Protein AF-A0A484ML08-F1 (afdb_monomer_lite)

Radius of gyration: 20.91 Å; chains: 1; bounding box: 51×45×63 Å

Structure (mmCIF, N/CA/C/O backbone):
data_AF-A0A484ML08-F1
#
_entry.id   AF-A0A484ML08-F1
#
loop_
_atom_site.group_PDB
_atom_site.id
_atom_site.type_symbol
_atom_site.label_atom_id
_atom_site.label_alt_id
_atom_site.label_comp_id
_atom_site.label_asym_id
_atom_site.label_entity_id
_atom_site.label_seq_id
_atom_site.pdbx_PDB_ins_code
_atom_site.Cartn_x
_atom_site.Cartn_y
_atom_site.Cartn_z
_atom_site.occupancy
_atom_site.B_iso_or_equiv
_atom_site.auth_seq_id
_atom_site.auth_comp_id
_atom_site.auth_asym_id
_atom_site.auth_atom_id
_atom_site.pdbx_PDB_model_num
ATOM 1 N N . MET A 1 1 ? 6.551 0.270 -32.345 1.00 70.62 1 MET A N 1
ATOM 2 C CA . MET A 1 1 ? 7.371 0.098 -33.564 1.00 70.62 1 MET A CA 1
ATOM 3 C C . MET A 1 1 ? 8.754 0.678 -33.298 1.00 70.62 1 MET A C 1
ATOM 5 O O . MET A 1 1 ? 8.836 1.868 -33.025 1.00 70.62 1 MET A O 1
ATOM 9 N N . VAL A 1 2 ? 9.807 -0.147 -33.320 1.00 87.38 2 VAL A N 1
ATOM 10 C CA . VAL A 1 2 ? 11.210 0.308 -33.236 1.00 87.38 2 VAL A CA 1
ATOM 11 C C . VAL A 1 2 ? 11.838 0.333 -34.632 1.00 87.38 2 VAL A C 1
ATOM 13 O O . VAL A 1 2 ? 11.503 -0.507 -35.477 1.00 87.38 2 VAL A O 1
ATOM 16 N N . LEU A 1 3 ? 12.696 1.321 -34.884 1.00 91.00 3 LEU A N 1
ATOM 17 C CA . LEU A 1 3 ? 13.412 1.518 -36.146 1.00 91.00 3 LEU A CA 1
ATOM 18 C C . LEU A 1 3 ? 14.800 0.860 -36.079 1.00 91.00 3 LEU A C 1
ATOM 20 O O . LEU A 1 3 ? 15.419 0.921 -35.016 1.00 91.00 3 LEU A O 1
ATOM 24 N N . PRO A 1 4 ? 15.291 0.263 -37.180 1.00 93.75 4 PRO A N 1
ATOM 25 C CA . PRO A 1 4 ? 16.593 -0.399 -37.208 1.00 93.75 4 PRO A CA 1
ATOM 26 C C . PRO A 1 4 ? 17.757 0.565 -36.988 1.00 93.75 4 PRO A C 1
ATOM 28 O O . PRO A 1 4 ? 17.658 1.748 -37.316 1.00 93.75 4 PRO A O 1
ATOM 31 N N . ASP A 1 5 ? 18.841 0.036 -36.413 1.00 90.38 5 ASP A N 1
ATOM 32 C CA . ASP A 1 5 ? 20.113 0.739 -36.183 1.00 90.38 5 ASP A CA 1
ATOM 33 C C . ASP A 1 5 ? 19.968 2.057 -35.388 1.00 90.38 5 ASP A C 1
ATOM 35 O O . ASP A 1 5 ? 20.681 3.042 -35.599 1.00 90.38 5 ASP A O 1
ATOM 39 N N . ARG A 1 6 ? 19.007 2.097 -34.454 1.00 94.38 6 ARG A N 1
ATOM 40 C CA . ARG A 1 6 ? 18.766 3.226 -33.540 1.00 94.38 6 ARG A CA 1
ATOM 41 C C . ARG A 1 6 ? 19.050 2.858 -32.087 1.00 94.38 6 ARG A C 1
ATOM 43 O O . ARG A 1 6 ? 19.045 1.690 -31.702 1.00 94.38 6 ARG A O 1
ATOM 50 N N . ALA A 1 7 ? 19.245 3.892 -31.273 1.00 94.69 7 ALA A N 1
ATOM 51 C CA . ALA A 1 7 ? 19.298 3.800 -29.821 1.00 94.69 7 ALA A CA 1
ATOM 52 C C . ALA A 1 7 ? 17.981 4.293 -29.208 1.00 94.69 7 ALA A C 1
ATOM 54 O O . ALA A 1 7 ? 17.497 5.367 -29.568 1.00 94.69 7 ALA A O 1
ATOM 55 N N . TYR A 1 8 ? 17.427 3.532 -28.264 1.00 94.56 8 TYR A N 1
ATOM 56 C CA . TYR A 1 8 ? 16.248 3.916 -27.488 1.00 94.56 8 TYR A CA 1
ATOM 57 C C . TYR A 1 8 ? 16.527 3.808 -25.989 1.00 94.56 8 TYR A C 1
ATOM 59 O O . TYR A 1 8 ? 17.235 2.903 -25.554 1.00 94.56 8 TYR A O 1
ATOM 67 N N . ALA A 1 9 ? 15.926 4.698 -25.198 1.00 92.38 9 ALA A N 1
ATOM 68 C CA . ALA A 1 9 ? 15.998 4.669 -23.741 1.00 92.38 9 ALA A CA 1
ATOM 69 C C . ALA A 1 9 ? 14.590 4.791 -23.144 1.00 92.38 9 ALA A C 1
ATOM 71 O O . ALA A 1 9 ? 13.922 5.801 -23.357 1.00 92.38 9 ALA A O 1
ATOM 72 N N . PHE A 1 10 ? 14.115 3.743 -22.469 1.00 91.25 10 PHE A N 1
ATOM 73 C CA . PHE A 1 10 ? 12.794 3.680 -21.828 1.00 91.25 10 PHE A CA 1
ATOM 74 C C . PHE A 1 10 ? 12.697 2.464 -20.890 1.00 91.25 10 PHE A C 1
ATOM 76 O O . PHE A 1 10 ? 13.597 1.625 -20.857 1.00 91.25 10 PHE A O 1
ATOM 83 N N . PHE A 1 11 ? 11.606 2.357 -20.122 1.00 89.38 11 PHE A N 1
ATOM 84 C CA . PHE A 1 11 ? 11.282 1.149 -19.354 1.00 89.38 11 PHE A CA 1
ATOM 85 C C . PHE A 1 11 ? 10.767 0.066 -20.293 1.00 89.38 11 PHE A C 1
ATOM 87 O O . PHE A 1 11 ? 9.610 0.097 -20.704 1.00 89.38 11 PHE A O 1
ATOM 94 N N . SER A 1 12 ? 11.633 -0.875 -20.662 1.00 90.75 12 SER A N 1
ATOM 95 C CA . SER A 1 12 ? 11.257 -1.905 -21.635 1.00 90.75 12 SER A CA 1
ATOM 96 C C . SER A 1 12 ? 10.406 -3.013 -21.026 1.00 90.75 12 SER A C 1
ATOM 98 O O . SER A 1 12 ? 9.669 -3.682 -21.742 1.00 90.75 12 SER A O 1
ATOM 100 N N . HIS A 1 13 ? 10.534 -3.220 -19.709 1.00 87.94 13 HIS A N 1
ATOM 101 C CA . HIS A 1 13 ? 9.908 -4.329 -18.994 1.00 87.94 13 HIS A CA 1
ATOM 102 C C . HIS A 1 13 ? 10.215 -5.696 -19.640 1.00 87.94 13 HIS A C 1
ATOM 104 O O . HIS A 1 13 ? 9.345 -6.558 -19.710 1.00 87.94 13 HIS A O 1
ATOM 110 N N . THR A 1 14 ? 11.451 -5.891 -20.122 1.00 89.94 14 THR A N 1
ATOM 111 C CA . THR A 1 14 ? 11.900 -7.151 -20.751 1.00 89.94 14 THR A CA 1
ATOM 112 C C . THR A 1 14 ? 12.859 -7.961 -19.874 1.00 89.94 14 THR A C 1
ATOM 114 O O . THR A 1 14 ? 12.860 -9.187 -19.931 1.00 89.94 14 THR A O 1
ATOM 117 N N . HIS A 1 15 ? 13.648 -7.316 -19.006 1.00 86.06 15 HIS A N 1
ATOM 118 C CA . HIS A 1 15 ? 14.704 -7.992 -18.234 1.00 86.06 15 HIS A CA 1
ATOM 119 C C . HIS A 1 15 ? 14.203 -9.001 -17.175 1.00 86.06 15 HIS A C 1
ATOM 121 O O . HIS A 1 15 ? 14.992 -9.828 -16.723 1.00 86.06 15 HIS A O 1
ATOM 127 N N . LYS A 1 16 ? 12.919 -8.952 -16.778 1.00 84.88 16 LYS A N 1
ATOM 128 C CA . LYS A 1 16 ? 12.263 -9.968 -15.920 1.00 84.88 16 LYS A CA 1
ATOM 129 C C . LYS A 1 16 ? 11.395 -10.935 -16.735 1.00 84.88 16 LYS A C 1
ATOM 131 O O . LYS A 1 16 ? 10.557 -11.631 -16.170 1.00 84.88 16 LYS A O 1
ATOM 136 N N . ALA A 1 17 ? 11.575 -10.966 -18.055 1.00 85.69 17 ALA A N 1
ATOM 137 C CA . ALA A 1 17 ? 10.838 -11.814 -18.983 1.00 85.69 17 ALA A CA 1
ATOM 138 C C . ALA A 1 17 ? 9.305 -11.656 -18.903 1.00 85.69 17 ALA A C 1
ATOM 140 O O . ALA A 1 17 ? 8.561 -12.636 -18.997 1.00 85.69 17 ALA A O 1
ATOM 141 N N . GLN A 1 18 ? 8.805 -10.425 -18.730 1.00 81.81 18 GLN A N 1
ATOM 142 C CA . GLN A 1 18 ? 7.364 -10.178 -18.770 1.00 81.81 18 GLN A CA 1
ATOM 143 C C . GLN A 1 18 ? 6.810 -10.518 -20.160 1.00 81.81 18 GLN A C 1
ATOM 145 O O . GLN A 1 18 ? 7.146 -9.872 -21.152 1.00 81.81 18 GLN A O 1
ATOM 150 N N . LYS A 1 19 ? 5.940 -11.535 -20.216 1.00 86.81 19 LYS A N 1
ATOM 151 C CA . LYS A 1 19 ? 5.443 -12.162 -21.453 1.00 86.81 19 LYS A CA 1
ATOM 152 C C . LYS A 1 19 ? 4.929 -11.162 -22.493 1.00 86.81 19 LYS A C 1
ATOM 154 O O . LYS A 1 19 ? 5.184 -11.335 -23.678 1.00 86.81 19 LYS A O 1
ATOM 159 N N . GLU A 1 20 ? 4.230 -10.126 -22.045 1.00 85.88 20 GLU A N 1
ATOM 160 C CA . GLU A 1 20 ? 3.627 -9.093 -22.897 1.00 85.88 20 GLU A CA 1
ATOM 161 C C . GLU A 1 20 ? 4.667 -8.253 -23.655 1.00 85.88 20 GLU A C 1
ATOM 163 O O . GLU A 1 20 ? 4.397 -7.804 -24.766 1.00 85.88 20 GLU A O 1
ATOM 168 N N . ASN A 1 21 ? 5.872 -8.092 -23.097 1.00 90.88 21 ASN A N 1
ATOM 169 C CA . ASN A 1 21 ? 6.934 -7.261 -23.667 1.00 90.88 21 ASN A CA 1
ATOM 170 C C . ASN A 1 21 ? 8.017 -8.074 -24.388 1.00 90.88 21 ASN A C 1
ATOM 172 O O . ASN A 1 21 ? 8.896 -7.495 -25.019 1.00 90.88 21 ASN A O 1
ATOM 176 N N . MET A 1 22 ? 7.967 -9.408 -24.351 1.00 94.00 22 MET A N 1
ATOM 177 C CA . MET A 1 22 ? 8.945 -10.241 -25.063 1.00 94.00 22 MET A CA 1
ATOM 178 C C . MET A 1 22 ? 8.961 -10.019 -26.586 1.00 94.00 22 MET A C 1
ATOM 180 O O . MET A 1 22 ? 10.061 -9.919 -27.128 1.00 94.00 22 MET A O 1
ATOM 184 N N . PRO A 1 23 ? 7.819 -9.802 -27.276 1.00 95.00 23 PRO A N 1
ATOM 185 C CA . PRO A 1 23 ? 7.841 -9.453 -28.699 1.00 95.00 23 PRO A CA 1
ATOM 186 C C . PRO A 1 23 ? 8.621 -8.164 -29.012 1.00 95.00 23 PRO A C 1
ATOM 188 O O . PRO A 1 23 ? 9.192 -8.024 -30.090 1.00 95.00 23 PRO A O 1
ATOM 191 N N . LEU A 1 24 ? 8.681 -7.211 -28.073 1.00 93.44 24 LEU A N 1
ATOM 192 C CA . LEU A 1 24 ? 9.508 -6.013 -28.226 1.00 93.44 24 LEU A CA 1
ATOM 193 C C . LEU A 1 24 ? 11.003 -6.354 -28.166 1.00 93.44 24 LEU A C 1
ATOM 195 O O . LEU A 1 24 ? 11.783 -5.765 -28.913 1.00 93.44 24 LEU A O 1
ATOM 199 N N . LEU A 1 25 ? 11.407 -7.285 -27.296 1.00 94.12 25 LEU A N 1
ATOM 200 C CA . LEU A 1 25 ? 12.798 -7.730 -27.219 1.00 94.12 25 LEU A CA 1
ATOM 201 C C . LEU A 1 25 ? 13.225 -8.427 -28.516 1.00 94.12 25 LEU A C 1
ATOM 203 O O . LEU A 1 25 ? 14.304 -8.131 -29.029 1.00 94.12 25 LEU A O 1
ATOM 207 N N . ASP A 1 26 ? 12.362 -9.278 -29.076 1.00 95.00 26 ASP A N 1
ATOM 208 C CA . ASP A 1 26 ? 12.609 -9.946 -30.359 1.00 95.00 26 ASP A CA 1
ATOM 209 C C . ASP A 1 26 ? 12.844 -8.924 -31.482 1.00 95.00 26 ASP A C 1
ATOM 211 O O . ASP A 1 26 ? 13.817 -9.020 -32.231 1.00 95.00 26 ASP A O 1
ATOM 215 N N . GLU A 1 27 ? 12.010 -7.882 -31.549 1.00 95.06 27 GLU A N 1
ATOM 216 C CA . GLU A 1 27 ? 12.160 -6.784 -32.510 1.00 95.06 27 GLU A CA 1
ATOM 217 C C . GLU A 1 27 ? 13.459 -5.991 -32.313 1.00 95.06 27 GLU A C 1
ATOM 219 O O . GLU A 1 27 ? 14.114 -5.624 -33.292 1.00 95.06 27 GLU A O 1
ATOM 224 N N . ILE A 1 28 ? 13.851 -5.728 -31.061 1.00 94.38 28 ILE A N 1
ATOM 225 C CA . ILE A 1 28 ? 15.099 -5.025 -30.732 1.00 94.38 28 ILE A CA 1
ATOM 226 C C . ILE A 1 28 ? 16.309 -5.820 -31.235 1.00 94.38 28 ILE A C 1
ATOM 228 O O . ILE A 1 28 ? 17.202 -5.246 -31.863 1.00 94.38 28 ILE A O 1
ATOM 232 N N . LEU A 1 29 ? 16.314 -7.137 -31.016 1.00 93.62 29 LEU A N 1
ATOM 233 C CA . LEU A 1 29 ? 17.379 -8.030 -31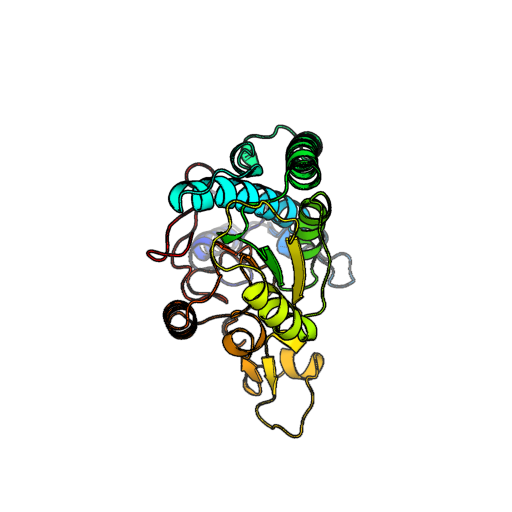.470 1.00 93.62 29 LEU A CA 1
ATOM 234 C C . LEU A 1 29 ? 17.412 -8.139 -33.000 1.00 93.62 29 LEU A C 1
ATOM 236 O O . LEU A 1 29 ? 18.467 -7.949 -33.607 1.00 93.62 29 LEU A O 1
ATOM 240 N N . ALA A 1 30 ? 16.260 -8.387 -33.631 1.00 95.56 30 ALA A N 1
ATOM 241 C CA . ALA A 1 30 ? 16.149 -8.557 -35.080 1.00 95.56 30 ALA A CA 1
ATOM 242 C C . ALA A 1 30 ? 16.615 -7.315 -35.855 1.00 95.56 30 ALA A C 1
ATOM 244 O O . ALA A 1 30 ? 17.261 -7.428 -36.897 1.00 95.56 30 ALA A O 1
ATOM 245 N N . LYS A 1 31 ? 16.322 -6.122 -35.328 1.00 95.62 31 LYS A N 1
ATOM 246 C CA . LYS A 1 31 ? 16.644 -4.832 -35.955 1.00 95.62 31 LYS A CA 1
ATOM 247 C C . LYS A 1 31 ? 17.956 -4.211 -35.474 1.00 95.62 31 LYS A C 1
ATOM 249 O O . LYS A 1 31 ? 18.225 -3.057 -35.812 1.00 95.62 31 LYS A O 1
ATOM 254 N N . ARG A 1 32 ? 18.756 -4.948 -34.689 1.00 93.44 32 ARG A N 1
ATOM 255 C CA . ARG A 1 32 ? 20.047 -4.492 -34.132 1.00 93.44 32 ARG A CA 1
ATOM 256 C C . ARG A 1 32 ? 19.935 -3.153 -33.390 1.00 93.44 32 ARG A C 1
ATOM 258 O O . ARG A 1 32 ? 20.808 -2.292 -33.468 1.00 93.44 32 ARG A O 1
ATOM 265 N N . VAL A 1 33 ? 18.832 -2.974 -32.671 1.00 96.12 33 VAL A N 1
ATOM 266 C CA . VAL A 1 33 ? 18.562 -1.778 -31.873 1.00 96.12 33 VAL A CA 1
ATOM 267 C C . VAL A 1 33 ? 19.373 -1.824 -30.580 1.00 96.12 33 VAL A C 1
ATOM 269 O O . VAL A 1 33 ? 19.458 -2.857 -29.922 1.00 96.12 33 VAL A O 1
ATOM 272 N N . SER A 1 34 ? 19.927 -0.681 -30.176 1.00 94.94 34 SER A N 1
ATOM 273 C CA . SER A 1 34 ? 20.518 -0.518 -28.844 1.00 94.94 34 SER A CA 1
ATOM 274 C C . SER A 1 34 ? 19.446 -0.062 -27.852 1.00 94.94 34 SER A C 1
ATOM 276 O O . SER A 1 34 ? 18.863 1.011 -28.021 1.00 94.94 34 SER A O 1
ATOM 278 N N . LEU A 1 35 ? 19.183 -0.858 -26.813 1.00 93.94 35 LEU A N 1
ATOM 279 C CA . LEU A 1 35 ? 18.227 -0.529 -25.751 1.00 93.94 35 LEU A CA 1
ATOM 280 C C . LEU A 1 35 ? 18.954 -0.153 -24.454 1.00 93.94 35 LEU A C 1
ATOM 282 O O . LEU A 1 35 ? 19.663 -0.968 -23.868 1.00 93.94 35 LEU A O 1
ATOM 286 N N . PHE A 1 36 ? 18.696 1.057 -23.965 1.00 92.44 36 PHE A N 1
ATOM 287 C CA . PHE A 1 36 ? 19.118 1.540 -22.654 1.00 92.44 36 PHE A CA 1
ATOM 288 C C . PHE A 1 36 ? 17.928 1.475 -21.692 1.00 92.44 36 PHE A C 1
ATOM 290 O O . PHE A 1 36 ? 17.124 2.405 -21.613 1.00 92.44 36 PHE A O 1
ATOM 297 N N . ASP A 1 37 ? 17.781 0.358 -20.980 1.00 90.06 37 ASP A N 1
ATOM 298 C CA . ASP A 1 37 ? 16.643 0.166 -20.079 1.00 90.06 37 ASP A CA 1
ATOM 299 C C . ASP A 1 37 ? 16.786 1.021 -18.810 1.00 90.06 37 ASP A C 1
ATOM 301 O O . ASP A 1 37 ? 17.689 0.795 -17.998 1.00 90.06 37 ASP A O 1
ATOM 305 N N . TYR A 1 38 ? 15.870 1.976 -18.608 1.00 89.25 38 TYR A N 1
ATOM 306 C CA . TYR A 1 38 ? 15.846 2.838 -17.420 1.00 89.25 38 TYR A CA 1
ATOM 307 C C . TYR A 1 38 ? 15.777 2.058 -16.098 1.00 89.25 38 TYR A C 1
ATOM 309 O O . TYR A 1 38 ? 16.229 2.559 -15.068 1.00 89.25 38 TYR A O 1
ATOM 317 N N . GLU A 1 39 ? 15.257 0.828 -16.095 1.00 84.69 39 GLU A N 1
ATOM 318 C CA . GLU A 1 39 ? 15.220 -0.024 -14.904 1.00 84.69 39 GLU A CA 1
ATOM 319 C C . GLU A 1 39 ? 16.602 -0.550 -14.495 1.00 84.69 39 GLU A C 1
ATOM 321 O O . GLU A 1 39 ? 16.810 -0.880 -13.326 1.00 84.69 39 GLU A O 1
ATOM 326 N N . AR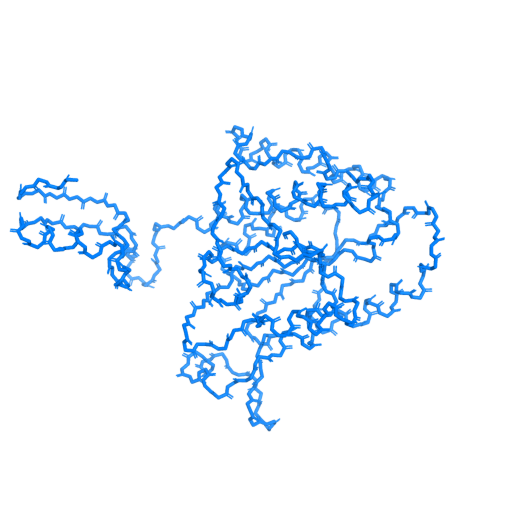G A 1 40 ? 17.556 -0.590 -15.432 1.00 85.50 40 ARG A N 1
ATOM 327 C CA . ARG A 1 40 ? 18.907 -1.136 -15.238 1.00 85.50 40 ARG A CA 1
ATOM 328 C C . ARG A 1 40 ? 19.984 -0.070 -15.044 1.00 85.50 40 ARG A C 1
ATOM 330 O O . ARG A 1 40 ? 21.138 -0.431 -14.849 1.00 85.50 40 ARG A O 1
ATOM 337 N N . PHE A 1 41 ? 19.622 1.214 -15.048 1.00 82.88 41 PHE A N 1
ATOM 338 C CA . PHE A 1 41 ? 20.548 2.288 -14.687 1.00 82.88 41 PHE A CA 1
ATOM 339 C C . PHE A 1 41 ? 20.889 2.221 -13.192 1.00 82.88 41 PHE A C 1
ATOM 341 O O . PHE A 1 41 ? 20.118 2.680 -12.338 1.00 82.88 41 PHE A O 1
ATOM 348 N N . ASP A 1 42 ? 22.058 1.657 -12.889 1.00 77.94 42 ASP A N 1
ATOM 349 C CA . ASP A 1 42 ? 22.684 1.709 -11.574 1.00 77.94 42 ASP A CA 1
ATOM 350 C C . ASP A 1 42 ? 23.795 2.771 -11.536 1.00 77.94 42 ASP A C 1
ATOM 352 O O . ASP A 1 42 ? 24.470 3.051 -12.523 1.00 77.94 42 ASP A O 1
ATOM 356 N N . GLY A 1 43 ? 23.946 3.434 -10.389 1.00 70.12 43 GLY A N 1
ATOM 357 C CA . GLY A 1 43 ? 25.018 4.409 -10.161 1.00 70.12 43 GLY A CA 1
ATOM 358 C C . GLY A 1 43 ? 26.322 3.775 -9.685 1.00 70.12 43 GLY A C 1
ATOM 359 O O . GLY A 1 43 ? 27.007 4.376 -8.863 1.00 70.12 43 GLY A O 1
ATOM 360 N N . GLY A 1 44 ? 26.616 2.528 -10.072 1.00 69.50 44 GLY A N 1
ATOM 361 C CA . GLY A 1 44 ? 27.802 1.789 -9.617 1.00 69.50 44 GLY A CA 1
ATOM 362 C C . GLY A 1 44 ? 27.698 1.143 -8.225 1.00 69.50 44 GLY A C 1
ATOM 363 O O . GLY A 1 44 ? 28.576 0.373 -7.850 1.00 69.50 44 GLY A O 1
ATOM 364 N N . GLN A 1 45 ? 26.621 1.383 -7.461 1.00 60.69 45 GLN A N 1
ATOM 365 C CA . GLN A 1 45 ? 26.386 0.767 -6.137 1.00 60.69 45 GLN A CA 1
ATOM 366 C C . GLN A 1 45 ? 25.157 -0.160 -6.082 1.00 60.69 45 GLN A C 1
ATOM 368 O O . GLN A 1 45 ? 24.583 -0.359 -5.016 1.00 60.69 45 GLN A O 1
ATOM 373 N N . LYS A 1 46 ? 24.693 -0.695 -7.223 1.00 63.00 46 LYS A N 1
ATOM 374 C CA . LYS A 1 46 ? 23.419 -1.450 -7.339 1.00 63.00 46 LYS A CA 1
ATOM 375 C C . LYS A 1 46 ? 22.169 -0.684 -6.863 1.00 63.00 46 LYS A C 1
ATOM 377 O O . LYS A 1 46 ? 21.087 -1.258 -6.769 1.00 63.00 46 LYS A O 1
ATOM 382 N N . ASN A 1 47 ? 22.290 0.620 -6.617 1.00 65.25 47 ASN A N 1
ATOM 383 C CA . ASN A 1 47 ? 21.167 1.506 -6.348 1.00 65.25 47 ASN A CA 1
ATOM 384 C C . ASN A 1 47 ? 20.642 2.052 -7.674 1.00 65.25 47 ASN A C 1
ATOM 386 O O . ASN A 1 47 ? 21.337 2.789 -8.379 1.00 65.25 47 ASN A O 1
ATOM 390 N N . ARG A 1 48 ? 19.408 1.668 -8.010 1.00 73.25 48 ARG A N 1
ATOM 391 C CA . ARG A 1 48 ? 18.694 2.151 -9.192 1.00 73.25 48 ARG A CA 1
ATOM 392 C C . ARG A 1 48 ? 18.464 3.656 -9.074 1.00 73.25 48 ARG A C 1
ATOM 394 O O . ARG A 1 48 ? 17.851 4.110 -8.110 1.00 73.25 48 ARG A O 1
ATOM 401 N N . ILE A 1 49 ? 18.926 4.413 -10.067 1.00 77.75 49 ILE A N 1
ATOM 402 C CA . ILE A 1 49 ? 18.829 5.882 -10.062 1.00 77.75 49 ILE A CA 1
ATOM 403 C C . ILE A 1 49 ? 17.420 6.336 -10.465 1.00 77.75 49 ILE A C 1
ATOM 405 O O . ILE A 1 49 ? 16.861 7.257 -9.873 1.00 77.75 49 ILE A O 1
ATOM 409 N N . ILE A 1 50 ? 16.823 5.676 -11.461 1.00 79.19 50 ILE A N 1
ATOM 410 C CA . ILE A 1 50 ? 15.536 6.081 -12.035 1.00 79.19 50 ILE A CA 1
ATOM 411 C C . ILE A 1 50 ? 14.423 5.198 -11.469 1.00 79.19 50 ILE A C 1
ATOM 413 O O . ILE A 1 50 ? 14.186 4.090 -11.955 1.00 79.19 50 ILE A O 1
ATOM 417 N N . ALA A 1 51 ? 13.720 5.678 -10.444 1.00 80.06 51 ALA A N 1
ATOM 418 C CA . ALA A 1 51 ? 12.608 4.959 -9.827 1.00 80.06 51 ALA A CA 1
ATOM 419 C C . ALA A 1 51 ? 11.447 5.891 -9.458 1.00 80.06 51 ALA A C 1
ATOM 421 O O . ALA A 1 51 ? 11.646 6.994 -8.955 1.00 80.06 51 ALA A O 1
ATOM 422 N N . PHE A 1 52 ? 10.220 5.399 -9.629 1.00 86.06 52 PHE A N 1
ATOM 423 C CA . PHE A 1 52 ? 8.994 6.147 -9.323 1.00 86.06 52 PHE A CA 1
ATOM 424 C C . PHE A 1 52 ? 8.364 5.775 -7.981 1.00 86.06 52 PHE A C 1
ATOM 426 O O . PHE A 1 52 ? 7.287 6.268 -7.659 1.00 86.06 52 PHE A O 1
ATOM 433 N N . GLY A 1 53 ? 9.036 4.945 -7.172 1.00 86.38 53 GLY A N 1
ATOM 434 C CA . GLY A 1 53 ? 8.488 4.441 -5.909 1.00 86.38 53 GLY A CA 1
ATOM 435 C C . GLY A 1 53 ? 7.974 5.554 -4.994 1.00 86.38 53 GLY A C 1
ATOM 436 O O . GLY A 1 53 ? 6.898 5.422 -4.427 1.00 86.38 53 GLY A O 1
ATOM 437 N N . LYS A 1 54 ? 8.676 6.694 -4.927 1.00 92.19 54 LYS A N 1
ATOM 438 C CA . LYS A 1 54 ? 8.227 7.862 -4.156 1.00 92.19 54 LYS A CA 1
ATOM 439 C C . LYS A 1 54 ? 6.855 8.368 -4.621 1.00 92.19 54 LYS A C 1
ATOM 441 O O . LYS A 1 54 ? 5.954 8.507 -3.806 1.00 92.19 54 LYS A O 1
ATOM 446 N N . PHE A 1 55 ? 6.675 8.629 -5.914 1.00 93.31 55 PHE A N 1
ATOM 447 C CA . PHE A 1 55 ? 5.400 9.132 -6.436 1.00 93.31 55 PHE A CA 1
ATOM 448 C C . PHE A 1 55 ? 4.282 8.091 -6.352 1.00 93.31 55 PHE A C 1
ATOM 450 O O . PHE A 1 55 ? 3.160 8.458 -6.021 1.00 93.31 55 PHE A O 1
ATOM 457 N N . ALA A 1 56 ? 4.601 6.808 -6.556 1.00 93.12 56 ALA A N 1
ATOM 458 C CA . ALA A 1 56 ? 3.653 5.714 -6.362 1.00 93.12 56 ALA A CA 1
ATOM 459 C C . ALA A 1 56 ? 3.120 5.681 -4.919 1.00 93.12 56 ALA A C 1
ATOM 461 O O . ALA A 1 56 ? 1.914 5.624 -4.715 1.00 93.12 56 ALA A O 1
ATOM 462 N N . GLY A 1 57 ? 4.005 5.814 -3.923 1.00 96.19 57 GLY A N 1
ATOM 463 C CA . GLY A 1 57 ? 3.621 5.907 -2.512 1.00 96.19 57 GLY A CA 1
ATOM 464 C C . GLY A 1 57 ? 2.712 7.097 -2.200 1.00 96.19 57 GLY A C 1
ATOM 465 O O . GLY A 1 57 ? 1.693 6.934 -1.531 1.00 96.19 57 GLY A O 1
ATOM 466 N N . LEU A 1 58 ? 3.054 8.285 -2.717 1.00 97.44 58 LEU A N 1
ATOM 467 C CA . LEU A 1 58 ? 2.232 9.490 -2.544 1.00 97.44 58 LEU A CA 1
ATOM 468 C C . LEU A 1 58 ? 0.828 9.295 -3.133 1.00 97.44 58 LEU A C 1
ATOM 470 O O . LEU A 1 58 ? -0.159 9.516 -2.435 1.00 97.44 58 LEU A O 1
ATOM 474 N N . ALA A 1 59 ? 0.747 8.874 -4.399 1.00 96.00 59 ALA A N 1
ATOM 475 C CA . ALA A 1 59 ? -0.518 8.697 -5.106 1.00 96.00 59 ALA A CA 1
ATOM 476 C C . ALA A 1 59 ? -1.389 7.625 -4.443 1.00 96.00 59 ALA A C 1
ATOM 478 O O . ALA A 1 59 ? -2.541 7.895 -4.124 1.00 96.00 59 ALA A O 1
ATOM 479 N N . ALA A 1 60 ? -0.813 6.462 -4.125 1.00 95.75 60 ALA A N 1
ATOM 480 C CA . ALA A 1 60 ? -1.537 5.357 -3.507 1.00 95.75 60 ALA A CA 1
ATOM 481 C C . ALA A 1 60 ? -2.137 5.724 -2.144 1.00 95.75 60 ALA A C 1
ATOM 483 O O . ALA A 1 60 ? -3.238 5.277 -1.822 1.00 95.75 60 ALA A O 1
ATOM 484 N N . MET A 1 61 ? -1.439 6.545 -1.348 1.00 98.06 61 MET A N 1
ATOM 485 C CA . MET A 1 61 ? -1.985 7.015 -0.076 1.00 98.06 61 MET A CA 1
ATOM 486 C C . MET A 1 61 ? -3.107 8.045 -0.276 1.00 98.06 61 MET A C 1
ATOM 488 O O . MET A 1 61 ? -4.100 8.009 0.440 1.00 98.06 61 MET A O 1
ATOM 492 N N . ILE A 1 62 ? -2.990 8.953 -1.249 1.00 97.69 62 ILE A N 1
ATOM 493 C CA . ILE A 1 62 ? -4.069 9.905 -1.565 1.00 97.69 62 ILE A CA 1
ATOM 494 C C . ILE A 1 62 ? -5.310 9.150 -2.059 1.00 97.69 62 ILE A C 1
ATOM 496 O O . ILE A 1 62 ? -6.413 9.371 -1.556 1.00 97.69 62 ILE A O 1
ATOM 500 N N . ASP A 1 63 ? -5.121 8.213 -2.989 1.00 96.69 63 ASP A N 1
ATOM 501 C CA . ASP A 1 63 ? -6.203 7.411 -3.545 1.00 96.69 63 ASP A CA 1
ATOM 502 C C . ASP A 1 63 ? -6.867 6.557 -2.467 1.00 96.69 63 ASP A C 1
ATOM 504 O O . ASP A 1 63 ? -8.085 6.616 -2.333 1.00 96.69 63 ASP A O 1
ATOM 508 N N . ILE A 1 64 ? -6.116 5.834 -1.626 1.00 97.25 64 ILE A N 1
ATOM 509 C CA . ILE A 1 64 ? -6.749 5.012 -0.585 1.00 97.25 64 ILE A CA 1
ATOM 510 C C . ILE A 1 64 ? -7.539 5.863 0.415 1.00 97.25 64 ILE A C 1
ATOM 512 O O . ILE A 1 64 ? -8.612 5.441 0.834 1.00 97.25 64 ILE A O 1
ATOM 516 N N . LEU A 1 65 ? -7.091 7.080 0.752 1.00 97.94 65 LEU A N 1
ATOM 517 C CA . LEU A 1 65 ? -7.863 7.990 1.605 1.00 97.94 65 LEU A CA 1
ATOM 518 C C . LEU A 1 65 ? -9.171 8.435 0.933 1.00 97.94 65 LEU A C 1
ATOM 520 O O . LEU A 1 65 ? -10.221 8.374 1.568 1.00 97.94 65 LEU A O 1
ATOM 524 N N . SER A 1 66 ? -9.146 8.801 -0.352 1.00 96.88 66 SER A N 1
ATOM 525 C CA . SER A 1 66 ? -10.374 9.086 -1.116 1.00 96.88 66 SER A CA 1
ATOM 526 C C . SER A 1 66 ? -11.297 7.857 -1.194 1.00 96.88 66 SER A C 1
ATOM 528 O O . SER A 1 66 ? -12.513 7.946 -0.991 1.00 96.88 66 SER A O 1
ATOM 530 N N . GLY A 1 67 ? -10.715 6.674 -1.409 1.00 95.69 67 GLY A N 1
ATOM 531 C CA . GLY A 1 67 ? -11.407 5.388 -1.420 1.00 95.69 67 GLY A CA 1
ATOM 532 C C . GLY A 1 67 ? -12.088 5.072 -0.089 1.00 95.69 67 GLY A C 1
ATOM 533 O O . GLY A 1 67 ? -13.235 4.623 -0.085 1.00 95.69 67 GLY A O 1
ATOM 534 N N . LEU A 1 68 ? -11.444 5.381 1.041 1.00 96.69 68 LEU A N 1
ATOM 535 C CA . LEU A 1 68 ? -12.040 5.248 2.372 1.00 96.69 68 LEU A CA 1
ATOM 536 C C . LEU A 1 68 ? -13.270 6.135 2.545 1.00 96.69 68 LEU A C 1
ATOM 538 O O . LEU A 1 68 ? -14.253 5.673 3.118 1.00 96.69 68 LEU A O 1
ATOM 542 N N . GLY A 1 69 ? -13.263 7.360 2.011 1.00 96.00 69 GLY A N 1
ATOM 543 C CA . GLY A 1 69 ? -14.450 8.218 1.998 1.00 96.00 69 GLY A CA 1
ATOM 544 C C . GLY A 1 69 ? -15.644 7.508 1.357 1.00 96.00 69 GLY A C 1
ATOM 545 O O . GLY A 1 69 ? -16.694 7.345 1.984 1.00 96.00 69 GLY A O 1
ATOM 546 N N . LYS A 1 70 ? -15.449 6.982 0.142 1.00 94.56 70 LYS A N 1
ATOM 547 C CA . LYS A 1 70 ? -16.471 6.212 -0.592 1.00 94.56 70 LYS A CA 1
ATOM 548 C C . LYS A 1 70 ? -16.867 4.930 0.152 1.00 94.56 70 LYS A C 1
ATOM 550 O O . LYS A 1 70 ? -18.049 4.592 0.229 1.00 94.56 70 LYS A O 1
ATOM 555 N N . ARG A 1 71 ? -15.894 4.209 0.719 1.00 94.00 71 ARG A N 1
ATOM 556 C CA . ARG A 1 71 ? -16.119 2.959 1.459 1.00 94.00 71 ARG A CA 1
ATOM 557 C C . ARG A 1 71 ? -16.974 3.185 2.696 1.00 94.00 71 ARG A C 1
ATOM 559 O O . ARG A 1 71 ? -17.933 2.445 2.897 1.00 94.00 71 ARG A O 1
ATOM 566 N N . TYR A 1 72 ? -16.627 4.176 3.508 1.00 94.75 72 TYR A N 1
ATOM 567 C CA . TYR A 1 72 ? -17.332 4.472 4.746 1.00 94.75 72 TYR A CA 1
ATOM 568 C C . TYR A 1 72 ? -18.732 5.019 4.486 1.00 94.75 72 TYR A C 1
ATOM 570 O O . TYR A 1 72 ? -19.656 4.611 5.186 1.00 94.75 72 TYR A O 1
ATOM 578 N N . LEU A 1 73 ? -18.931 5.805 3.423 1.00 94.88 73 LEU A N 1
ATOM 579 C CA . LEU A 1 73 ? -20.272 6.213 3.001 1.00 94.88 73 LEU A CA 1
ATOM 580 C C . LEU A 1 73 ? -21.156 5.005 2.662 1.00 94.88 73 LEU A C 1
ATOM 582 O O . LEU A 1 73 ? -22.284 4.921 3.137 1.00 94.88 73 LEU A O 1
ATOM 586 N N . ASN A 1 74 ? -20.617 4.021 1.933 1.00 92.56 74 ASN A N 1
ATOM 587 C CA . ASN A 1 74 ? -21.316 2.759 1.651 1.00 92.56 74 ASN A CA 1
ATOM 588 C C . ASN A 1 74 ? -21.600 1.916 2.908 1.00 92.56 74 ASN A C 1
ATOM 590 O O . ASN A 1 74 ? -22.455 1.035 2.874 1.00 92.56 74 ASN A O 1
ATOM 594 N N . LEU A 1 75 ? -20.874 2.153 4.003 1.00 91.12 75 LEU A N 1
ATOM 595 C CA . LEU A 1 75 ? -21.109 1.541 5.313 1.00 91.12 75 LEU A CA 1
ATOM 596 C C . LEU A 1 75 ? -22.037 2.386 6.208 1.00 91.12 75 LEU A C 1
ATOM 598 O O . LEU A 1 75 ? -22.269 2.013 7.353 1.00 91.12 75 LEU A O 1
ATOM 602 N N . GLY A 1 76 ? -22.574 3.502 5.703 1.00 93.75 76 GLY A N 1
ATOM 603 C CA . GLY A 1 76 ? -23.482 4.388 6.436 1.00 93.75 76 GLY A CA 1
ATOM 604 C C . GLY A 1 76 ? -22.790 5.462 7.281 1.00 93.75 76 GLY A C 1
ATOM 605 O O . GLY A 1 76 ? -23.442 6.107 8.099 1.00 93.75 76 GLY A O 1
ATOM 606 N N . TYR A 1 77 ? -21.486 5.682 7.095 1.00 92.56 77 TYR A N 1
ATOM 607 C CA . TYR A 1 77 ? -20.710 6.675 7.836 1.00 92.56 77 TYR A CA 1
ATOM 608 C C . TYR A 1 77 ? -20.331 7.869 6.959 1.00 92.56 77 TYR A C 1
ATOM 610 O O . TYR A 1 77 ? -19.653 7.724 5.942 1.00 92.56 77 TYR A O 1
ATOM 618 N N . SER A 1 78 ? -20.680 9.074 7.410 1.00 92.25 78 SER A N 1
ATOM 619 C CA . SER A 1 78 ? -20.103 10.304 6.865 1.00 92.25 78 SER A CA 1
ATOM 620 C C . SER A 1 78 ? -18.753 10.577 7.532 1.00 92.25 78 SER A C 1
ATOM 622 O O . SER A 1 78 ? -18.657 10.665 8.763 1.00 92.25 78 SER A O 1
ATOM 624 N N . THR A 1 79 ? -17.695 10.667 6.727 1.00 95.00 79 THR A N 1
ATOM 625 C CA . THR A 1 79 ? -16.324 10.891 7.204 1.00 95.00 79 THR A CA 1
ATOM 626 C C . THR A 1 79 ? -15.659 12.025 6.422 1.00 95.00 79 THR A C 1
ATOM 628 O O . THR A 1 79 ? -15.955 12.172 5.234 1.00 95.00 79 THR A O 1
ATOM 631 N N . PRO A 1 80 ? -14.723 12.773 7.038 1.00 96.25 80 PRO A N 1
ATOM 632 C CA . PRO A 1 80 ? -13.974 13.842 6.366 1.00 96.25 80 PRO A CA 1
ATOM 633 C C . PRO A 1 80 ? -13.277 13.399 5.067 1.00 96.25 80 PRO A C 1
ATOM 635 O O . PRO A 1 80 ? -13.124 14.182 4.131 1.00 96.25 80 PRO A O 1
ATOM 638 N N . PHE A 1 81 ? -12.919 12.111 4.963 1.00 97.25 81 PHE A N 1
ATOM 639 C CA . PHE A 1 81 ? -12.305 11.512 3.774 1.00 97.25 81 PHE A CA 1
ATOM 640 C C . PHE A 1 81 ? -13.141 11.657 2.491 1.00 97.25 81 PHE A C 1
ATOM 642 O O . PHE A 1 81 ? -12.580 11.607 1.401 1.00 97.25 81 PHE A O 1
ATOM 649 N N . LEU A 1 82 ? -14.462 11.857 2.596 1.00 96.44 82 LEU A N 1
ATOM 650 C CA . LEU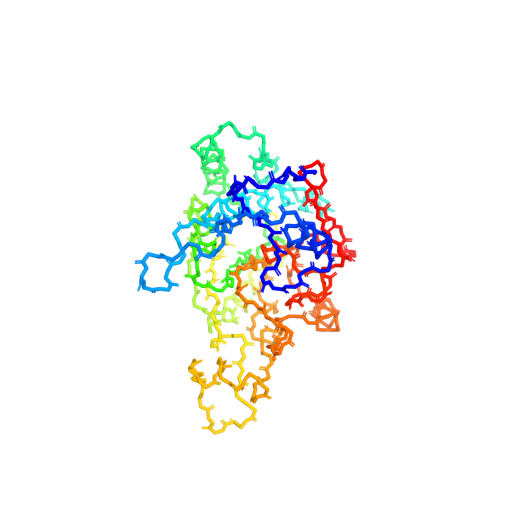 A 1 82 ? -15.344 12.084 1.443 1.00 96.44 82 LEU A CA 1
ATOM 651 C C . LEU A 1 82 ? -14.999 13.340 0.636 1.00 96.44 82 LEU A C 1
ATOM 653 O O . LEU A 1 82 ? -15.353 13.417 -0.537 1.00 96.44 82 LEU A O 1
ATOM 657 N N . SER A 1 83 ? -14.318 14.306 1.252 1.00 96.62 83 SER A N 1
ATOM 658 C CA . SER A 1 83 ? -13.891 15.539 0.585 1.00 96.62 83 SER A CA 1
ATOM 659 C C . SER A 1 83 ? -12.629 15.369 -0.274 1.00 96.62 83 SER A C 1
ATOM 661 O O . SER A 1 83 ? -12.287 16.271 -1.038 1.00 96.62 83 SER A O 1
ATOM 663 N N . LEU A 1 84 ? -11.934 14.226 -0.181 1.00 97.38 84 LEU A N 1
ATOM 664 C CA . LEU A 1 84 ? -10.709 13.976 -0.941 1.00 97.38 84 LEU A CA 1
ATOM 665 C C . LEU A 1 84 ? -11.006 13.464 -2.349 1.00 97.38 84 LEU A C 1
ATOM 667 O O . LEU A 1 84 ? -11.729 12.481 -2.543 1.00 97.38 84 LEU A O 1
ATOM 671 N N . GLY A 1 85 ? -10.360 14.090 -3.330 1.00 94.94 85 GLY A N 1
ATOM 672 C CA . GLY A 1 85 ? -10.278 13.582 -4.693 1.00 94.94 85 GLY A CA 1
ATOM 673 C C . GLY A 1 85 ? -9.228 12.480 -4.830 1.00 94.94 85 GLY A C 1
ATOM 674 O O . GLY A 1 85 ? -8.386 12.276 -3.955 1.00 94.94 85 GLY A O 1
ATOM 675 N N . SER A 1 86 ? -9.264 11.784 -5.963 1.00 94.69 86 SER A N 1
ATOM 676 C CA . SER A 1 86 ? -8.184 10.878 -6.361 1.00 94.69 86 SER A CA 1
ATOM 677 C C . SER A 1 86 ? -6.917 11.660 -6.719 1.00 94.69 86 SER A C 1
ATOM 679 O O . SER A 1 86 ? -6.982 12.830 -7.099 1.00 94.69 86 SER A O 1
ATOM 681 N N . ALA A 1 87 ? -5.755 11.012 -6.645 1.00 94.88 87 ALA A N 1
ATOM 682 C CA . ALA A 1 87 ? -4.451 11.643 -6.840 1.00 94.88 87 ALA A CA 1
ATOM 683 C C . ALA A 1 87 ? -4.341 12.399 -8.177 1.00 94.88 87 ALA A C 1
ATOM 685 O O . ALA A 1 87 ? -3.789 13.497 -8.218 1.00 94.88 87 ALA A O 1
ATOM 686 N N . TYR A 1 88 ? -4.917 11.850 -9.253 1.00 93.75 88 TYR A N 1
ATOM 687 C CA . TYR A 1 88 ? -4.895 12.450 -10.592 1.00 93.75 88 TYR A CA 1
ATOM 688 C C . TYR A 1 88 ? -5.695 13.761 -10.709 1.00 93.75 88 TYR A C 1
ATOM 690 O O . TYR A 1 88 ? -5.509 14.503 -11.670 1.00 93.75 88 TYR A O 1
ATOM 698 N N . MET A 1 89 ? -6.583 14.053 -9.752 1.00 95.62 89 MET A N 1
ATOM 699 C CA . MET A 1 89 ? -7.396 15.276 -9.744 1.00 95.62 89 MET A CA 1
ATOM 700 C C . MET A 1 89 ? -6.616 16.497 -9.239 1.00 95.62 89 MET A C 1
ATOM 702 O O . MET A 1 89 ? -7.077 17.629 -9.379 1.00 95.62 89 MET A O 1
ATOM 706 N N . TYR A 1 90 ? -5.439 16.287 -8.646 1.00 96.50 90 TYR A N 1
ATOM 707 C CA . TYR A 1 90 ? -4.599 17.349 -8.110 1.00 96.50 90 TYR A CA 1
ATOM 708 C C . TYR A 1 90 ? -3.517 17.750 -9.113 1.00 96.50 90 TYR A C 1
ATOM 710 O O . TYR A 1 90 ? -2.791 16.913 -9.643 1.00 96.50 90 TYR A O 1
ATOM 718 N N . THR A 1 91 ? -3.343 19.054 -9.323 1.00 95.94 91 THR A N 1
ATOM 719 C CA . THR A 1 91 ? -2.332 19.595 -10.250 1.00 95.94 91 THR A CA 1
ATOM 720 C C . THR A 1 91 ? -0.905 19.489 -9.710 1.00 95.94 91 THR A C 1
ATOM 722 O O . THR A 1 91 ? 0.061 19.607 -10.461 1.00 95.94 91 THR A O 1
ATOM 725 N N . SER A 1 92 ? -0.749 19.283 -8.399 1.00 97.06 92 SER A N 1
ATOM 726 C CA . SER A 1 92 ? 0.550 19.114 -7.747 1.00 97.06 92 SER A CA 1
ATOM 727 C C . SER A 1 92 ? 0.453 18.310 -6.449 1.00 97.06 92 SER A C 1
ATOM 729 O O . SER A 1 92 ? -0.570 18.325 -5.759 1.00 97.06 92 SER A O 1
ATOM 731 N N . VAL A 1 93 ? 1.571 17.698 -6.039 1.00 96.44 93 VAL A N 1
ATOM 732 C CA . VAL A 1 93 ? 1.695 17.051 -4.717 1.00 96.44 93 VAL A CA 1
ATOM 733 C C . VAL A 1 93 ? 1.383 18.038 -3.587 1.00 96.44 93 VAL A C 1
ATOM 735 O O . VAL A 1 93 ? 0.772 17.650 -2.599 1.00 96.44 93 VAL A O 1
ATOM 738 N N . ALA A 1 94 ? 1.762 19.312 -3.730 1.00 98.00 94 ALA A N 1
ATOM 739 C CA . ALA A 1 94 ? 1.455 20.344 -2.741 1.00 98.00 94 ALA A CA 1
ATOM 740 C C . ALA A 1 94 ? -0.061 20.533 -2.576 1.00 98.00 94 ALA A C 1
ATOM 742 O O . ALA A 1 94 ? -0.551 20.472 -1.453 1.00 98.00 94 ALA A O 1
ATOM 743 N N . SER A 1 95 ? -0.805 20.656 -3.682 1.00 98.19 95 SER A N 1
ATOM 744 C CA . SER A 1 95 ? -2.270 20.784 -3.636 1.00 98.19 95 SER A CA 1
ATOM 745 C C . SER A 1 95 ? -2.959 19.560 -3.022 1.00 98.19 95 SER A C 1
ATOM 747 O O . SER A 1 95 ? -3.871 19.718 -2.213 1.00 98.19 95 SER A O 1
ATOM 749 N N . ALA A 1 96 ? -2.475 18.348 -3.318 1.00 98.12 96 ALA A N 1
ATOM 750 C CA . ALA A 1 96 ? -2.992 17.130 -2.698 1.00 98.12 96 ALA A CA 1
ATOM 751 C C . ALA A 1 96 ? -2.724 17.102 -1.184 1.00 98.12 96 ALA A C 1
ATOM 753 O O . ALA A 1 96 ? -3.617 16.789 -0.399 1.00 98.12 96 ALA A O 1
ATOM 754 N N . LYS A 1 97 ? -1.514 17.486 -0.753 1.00 98.50 97 LYS A N 1
ATOM 755 C CA . LYS A 1 97 ? -1.174 17.594 0.673 1.00 98.50 97 LYS A CA 1
ATOM 756 C C . LYS A 1 97 ? -2.043 18.624 1.393 1.00 98.50 97 LYS A C 1
ATOM 758 O O . LYS A 1 97 ? -2.500 18.333 2.490 1.00 98.50 97 LYS A O 1
ATOM 763 N N . SER A 1 98 ? -2.308 19.781 0.783 1.00 98.44 98 SER A N 1
ATOM 764 C CA . SER A 1 98 ? -3.216 20.786 1.350 1.00 98.44 98 SER A CA 1
ATOM 765 C C . SER A 1 98 ? -4.622 20.229 1.575 1.00 98.44 98 SER A C 1
ATOM 767 O O . SER A 1 98 ? -5.179 20.436 2.647 1.00 98.44 98 SER A O 1
ATOM 769 N N . ALA A 1 99 ? -5.165 19.455 0.629 1.00 98.50 99 ALA A N 1
ATOM 770 C CA . ALA A 1 99 ? -6.468 18.812 0.806 1.00 98.50 99 ALA A CA 1
ATOM 771 C C . ALA A 1 99 ? -6.464 17.788 1.957 1.00 98.50 99 ALA A C 1
ATOM 773 O O . ALA A 1 99 ? -7.387 17.763 2.769 1.00 98.50 99 ALA A O 1
ATOM 774 N N . VAL A 1 100 ? -5.400 16.983 2.078 1.00 98.56 100 VAL A N 1
ATOM 775 C CA . VAL A 1 100 ? -5.240 16.043 3.204 1.00 98.56 100 VAL A CA 1
ATOM 776 C C . VAL A 1 100 ? -5.125 16.783 4.540 1.00 98.56 100 VAL A C 1
ATOM 778 O O . VAL A 1 100 ? -5.676 16.311 5.529 1.00 98.56 100 VAL A O 1
ATOM 781 N N . ILE A 1 101 ? -4.466 17.946 4.581 1.00 98.56 101 ILE A N 1
ATOM 782 C CA . ILE A 1 101 ? -4.372 18.783 5.788 1.00 98.56 101 ILE A CA 1
ATOM 783 C C . ILE A 1 101 ? -5.752 19.314 6.202 1.00 98.56 101 ILE A C 1
ATOM 785 O O . ILE A 1 101 ? -6.095 19.222 7.375 1.00 98.56 101 ILE A O 1
ATOM 789 N N . SER A 1 102 ? -6.590 19.776 5.271 1.00 98.25 102 SER A N 1
ATOM 790 C CA . SER A 1 102 ? -7.959 20.202 5.609 1.00 98.25 102 SER A CA 1
ATOM 791 C C . SER A 1 102 ? -8.796 19.057 6.198 1.00 98.25 102 SER A C 1
ATOM 793 O O . SER A 1 102 ? -9.513 19.240 7.179 1.00 98.25 102 SER A O 1
ATOM 795 N N . VAL A 1 103 ? -8.648 17.842 5.660 1.00 97.88 103 VAL A N 1
ATOM 796 C CA . VAL A 1 103 ? -9.257 16.632 6.241 1.00 97.88 103 VAL A CA 1
ATOM 797 C C . VAL A 1 103 ? -8.690 16.313 7.623 1.00 97.88 103 VAL A C 1
ATOM 799 O O . VAL A 1 103 ? -9.429 15.923 8.527 1.00 97.88 103 VAL A O 1
ATOM 802 N N . ALA A 1 104 ? -7.381 16.475 7.803 1.00 97.31 104 ALA A N 1
ATOM 803 C CA . ALA A 1 104 ? -6.700 16.259 9.070 1.00 97.31 104 ALA A CA 1
ATOM 804 C C . ALA A 1 104 ? -7.228 17.195 10.169 1.00 97.31 104 ALA A C 1
ATOM 806 O O . ALA A 1 104 ? -7.473 16.740 11.287 1.00 97.31 104 ALA A O 1
ATOM 807 N N . GLU A 1 105 ? -7.452 18.469 9.843 1.00 97.12 105 GLU A N 1
ATOM 808 C CA . GLU A 1 105 ? -8.044 19.466 10.739 1.00 97.12 105 GLU A CA 1
ATOM 809 C C . GLU A 1 105 ? -9.466 19.068 11.152 1.00 97.12 105 GLU A C 1
ATOM 811 O O . GLU A 1 105 ? -9.766 19.035 12.345 1.00 97.12 105 GLU A O 1
ATOM 816 N N . GLU A 1 106 ? -10.314 18.651 10.206 1.00 96.00 106 GLU A N 1
ATOM 817 C CA . GLU A 1 106 ? -11.678 18.202 10.515 1.00 96.00 106 GLU A CA 1
ATOM 818 C C . GLU A 1 106 ? -11.682 16.971 11.441 1.00 96.00 106 GLU A C 1
ATOM 820 O O . GLU A 1 106 ? -12.450 16.908 12.407 1.00 96.00 106 GLU A O 1
ATOM 825 N N . ILE A 1 107 ? -10.785 16.006 11.198 1.00 95.56 107 ILE A N 1
ATOM 826 C CA . ILE A 1 107 ? -10.611 14.830 12.065 1.00 95.56 107 ILE A CA 1
ATOM 827 C C . ILE A 1 107 ? -10.117 15.245 13.456 1.00 95.56 107 ILE A C 1
ATOM 829 O O . ILE A 1 107 ? -10.570 14.681 14.452 1.00 95.56 107 ILE A O 1
ATOM 833 N N . ALA A 1 108 ? -9.206 16.213 13.554 1.00 94.00 108 ALA A N 1
ATOM 834 C CA . ALA A 1 108 ? -8.691 16.688 14.834 1.00 94.00 108 ALA A CA 1
ATOM 835 C C . ALA A 1 108 ? -9.761 17.437 15.646 1.00 94.00 108 ALA A C 1
ATOM 837 O O . ALA A 1 108 ? -9.834 17.264 16.862 1.00 94.00 108 ALA A O 1
ATOM 838 N N . THR A 1 109 ? -10.604 18.238 14.988 1.00 93.44 109 THR A N 1
ATOM 839 C CA . THR A 1 109 ? -11.663 19.021 15.642 1.00 93.44 109 THR A CA 1
ATOM 840 C C . THR A 1 109 ? -12.868 18.169 16.021 1.00 93.44 109 THR A C 1
ATOM 842 O O . THR A 1 109 ? -13.398 18.306 17.124 1.00 93.44 109 THR A O 1
ATOM 845 N N . HIS A 1 110 ? -13.321 17.295 15.123 1.00 91.25 110 HIS A N 1
ATOM 846 C CA . HIS A 1 110 ? -14.594 16.599 15.293 1.00 91.25 110 HIS A CA 1
ATOM 847 C C . HIS A 1 110 ? -14.465 15.093 15.514 1.00 91.25 110 HIS A C 1
ATOM 849 O O . HIS A 1 110 ? -15.457 14.463 15.869 1.00 91.25 110 HIS A O 1
ATOM 855 N N . GLY A 1 111 ? -13.286 14.502 15.327 1.00 91.69 111 GLY A N 1
ATOM 856 C CA . GLY A 1 111 ? -13.083 13.059 15.422 1.00 91.69 111 GLY A CA 1
ATOM 857 C C . GLY A 1 111 ? -13.738 12.267 14.285 1.00 91.69 111 GLY A C 1
ATOM 858 O O . GLY A 1 111 ? -14.314 12.804 13.338 1.00 91.69 111 GLY A O 1
ATOM 859 N N . LEU A 1 112 ? -13.661 10.943 14.397 1.00 92.81 112 LEU A N 1
ATOM 860 C CA . LEU A 1 112 ? -14.271 9.987 13.476 1.00 92.81 112 LEU A CA 1
ATOM 861 C C . LEU A 1 112 ? -15.398 9.216 14.174 1.00 92.81 112 LEU A C 1
ATOM 863 O O . LEU A 1 112 ? -15.367 9.079 15.397 1.00 92.81 112 LEU A O 1
ATOM 867 N N . PRO A 1 113 ? -16.409 8.713 13.444 1.00 91.62 113 PRO A N 1
ATOM 868 C CA . PRO A 1 113 ? -17.456 7.885 14.041 1.00 91.62 113 PRO A CA 1
ATOM 869 C C . PRO A 1 113 ? -16.874 6.703 14.832 1.00 91.62 113 PRO A C 1
ATOM 871 O O . PRO A 1 113 ? -16.041 5.964 14.315 1.00 91.62 113 PRO A O 1
ATOM 874 N N . SER A 1 114 ? -17.329 6.485 16.069 1.00 88.00 114 SER A N 1
ATOM 875 C CA . SER A 1 114 ? -16.799 5.405 16.921 1.00 88.00 114 SER A CA 1
ATOM 876 C C . SER A 1 114 ? -16.916 4.011 16.296 1.00 88.00 114 SER A C 1
ATOM 878 O O . SER A 1 114 ? -16.045 3.178 16.515 1.00 88.00 114 SER A O 1
ATOM 880 N N .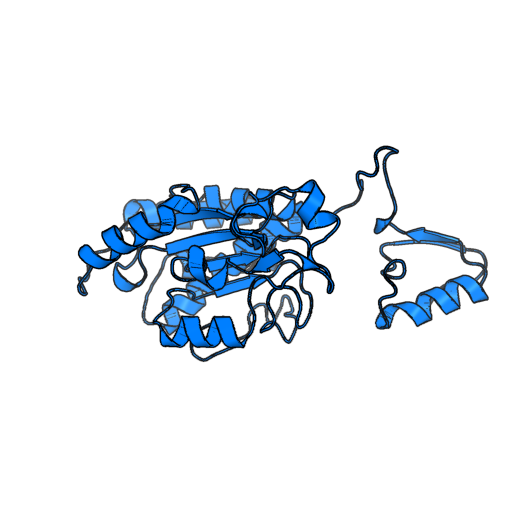 GLY A 1 115 ? -17.943 3.773 15.471 1.00 87.88 115 GLY A N 1
ATOM 881 C CA . GLY A 1 115 ? -18.173 2.488 14.803 1.00 87.88 115 GLY A CA 1
ATOM 882 C C . GLY A 1 115 ? -17.118 2.090 13.764 1.00 87.88 115 GLY A C 1
ATOM 883 O O . GLY A 1 115 ? -17.087 0.930 13.372 1.00 87.88 115 GLY A O 1
ATOM 884 N N . ILE A 1 116 ? -16.255 3.019 13.337 1.00 90.19 116 ILE A N 1
ATOM 885 C CA . ILE A 1 116 ? -15.120 2.724 12.443 1.00 90.19 116 ILE A CA 1
ATOM 886 C C . ILE A 1 116 ? -13.769 2.805 13.163 1.00 90.19 116 ILE A C 1
ATOM 888 O O . ILE A 1 116 ? -12.731 2.609 12.539 1.00 90.19 116 ILE A O 1
ATOM 892 N N . CYS A 1 117 ? -13.763 3.124 14.459 1.00 89.75 117 CYS A N 1
ATOM 893 C CA . CYS A 1 117 ? -12.551 3.296 15.246 1.00 89.75 117 CYS A CA 1
ATOM 894 C C . CYS A 1 117 ? -12.248 2.059 16.114 1.00 89.75 117 CYS A C 1
ATOM 896 O O . CYS A 1 117 ? -13.174 1.456 16.656 1.00 89.75 117 CYS A O 1
ATOM 898 N N . PRO A 1 118 ? -10.962 1.717 16.314 1.00 92.56 118 PRO A N 1
ATOM 899 C CA . PRO A 1 118 ? -9.775 2.382 15.768 1.00 92.56 118 PRO A CA 1
ATOM 900 C C . PRO A 1 118 ? -9.569 2.102 14.270 1.00 92.56 118 PRO A C 1
ATOM 902 O O . PRO A 1 118 ? -9.783 0.984 13.815 1.00 92.56 118 PRO A O 1
ATOM 905 N N . ILE A 1 119 ? -9.095 3.105 13.519 1.00 95.06 119 ILE A N 1
ATOM 906 C CA . ILE A 1 119 ? -8.618 2.900 12.144 1.00 95.06 119 ILE A CA 1
ATOM 907 C C . ILE A 1 119 ? -7.114 2.681 12.196 1.00 95.06 119 ILE A C 1
ATOM 909 O O . ILE A 1 119 ? -6.365 3.572 12.605 1.00 95.06 119 ILE A O 1
ATOM 913 N N . VAL A 1 120 ? -6.669 1.508 11.758 1.00 97.25 120 VAL A N 1
ATOM 914 C CA . VAL A 1 120 ? -5.253 1.134 11.774 1.00 97.25 120 VAL A CA 1
ATOM 915 C C . VAL A 1 120 ? -4.757 0.927 10.344 1.00 97.25 120 VAL A C 1
ATOM 917 O O . VAL A 1 120 ? -5.238 0.045 9.632 1.00 97.25 120 VAL A O 1
ATOM 920 N N . PHE A 1 121 ? -3.777 1.728 9.933 1.00 98.44 121 PHE A N 1
ATOM 921 C CA . PHE A 1 121 ? -3.085 1.615 8.652 1.00 98.44 121 PHE A CA 1
ATOM 922 C C . PHE A 1 121 ? -1.802 0.805 8.826 1.00 98.44 121 PHE A C 1
ATOM 924 O O . PHE A 1 121 ? -0.926 1.189 9.602 1.00 98.44 121 PHE A O 1
ATOM 931 N N . SER A 1 122 ? -1.657 -0.291 8.086 1.00 98.12 122 SER A N 1
ATOM 932 C CA . SER A 1 122 ? -0.398 -1.031 7.995 1.00 98.12 122 SER A CA 1
ATOM 933 C C . SER A 1 122 ? 0.344 -0.682 6.711 1.00 98.12 122 SER A C 1
ATOM 935 O O . SER A 1 122 ? -0.229 -0.812 5.631 1.00 98.12 122 SER A O 1
ATOM 937 N N . PHE A 1 123 ? 1.618 -0.314 6.820 1.00 98.44 123 PHE A N 1
ATOM 938 C CA . PHE A 1 123 ? 2.511 -0.043 5.693 1.00 98.44 123 PHE A CA 1
ATOM 939 C C . PHE A 1 123 ? 3.534 -1.171 5.587 1.00 98.44 123 PHE A C 1
ATOM 941 O O . PHE A 1 123 ? 4.389 -1.303 6.466 1.00 98.44 123 PHE A O 1
ATOM 948 N N . THR A 1 124 ? 3.455 -2.003 4.547 1.00 97.12 124 THR A N 1
ATOM 949 C CA . THR A 1 124 ? 4.406 -3.113 4.375 1.00 97.12 124 THR A CA 1
ATOM 950 C C . THR A 1 124 ? 5.678 -2.649 3.671 1.00 97.12 124 THR A C 1
ATOM 952 O O . THR A 1 124 ? 5.647 -1.928 2.678 1.00 97.12 124 THR A O 1
ATOM 955 N N . GLY A 1 125 ? 6.830 -3.079 4.180 1.00 91.81 125 GLY A N 1
ATOM 956 C CA . GLY A 1 125 ? 8.132 -2.706 3.639 1.00 91.81 125 GLY A CA 1
ATOM 957 C C . GLY A 1 125 ? 8.616 -1.325 4.093 1.00 91.81 125 GLY A C 1
ATOM 958 O O . GLY A 1 125 ? 7.876 -0.511 4.642 1.00 91.81 125 GLY A O 1
ATOM 959 N N . ALA A 1 126 ? 9.903 -1.068 3.858 1.00 89.06 126 ALA A N 1
ATOM 960 C CA . ALA A 1 126 ? 10.599 0.158 4.269 1.00 89.06 126 ALA A CA 1
ATOM 961 C C . ALA A 1 126 ? 11.246 0.906 3.085 1.00 89.06 126 ALA A C 1
ATOM 963 O O . ALA A 1 126 ? 12.136 1.730 3.273 1.00 89.06 126 ALA A O 1
ATOM 964 N N . GLY A 1 127 ? 10.837 0.587 1.852 1.00 90.06 127 GLY A N 1
ATOM 965 C CA . GLY A 1 127 ? 11.342 1.242 0.645 1.00 90.06 127 GLY A CA 1
ATOM 966 C C . GLY A 1 127 ? 10.708 2.613 0.390 1.00 90.06 127 GLY A C 1
ATOM 967 O O . GLY A 1 127 ? 9.777 3.028 1.080 1.00 90.06 127 GLY A O 1
ATOM 968 N N . ASN A 1 128 ? 11.166 3.282 -0.672 1.00 92.06 128 ASN A N 1
ATOM 969 C CA . ASN A 1 128 ? 10.731 4.635 -1.053 1.00 92.06 128 ASN A CA 1
ATOM 970 C C . ASN A 1 128 ? 9.206 4.792 -1.172 1.00 92.06 128 ASN A C 1
ATOM 972 O O . ASN A 1 128 ? 8.681 5.843 -0.819 1.00 92.06 128 ASN A O 1
ATOM 976 N N . ALA A 1 129 ? 8.496 3.763 -1.646 1.00 93.94 129 ALA A N 1
ATOM 977 C CA . ALA A 1 129 ? 7.037 3.789 -1.749 1.00 93.94 129 ALA A CA 1
ATOM 978 C C . ALA A 1 129 ? 6.347 3.784 -0.378 1.00 93.94 129 ALA A C 1
ATOM 980 O O . ALA A 1 129 ? 5.459 4.595 -0.139 1.00 93.94 129 ALA A O 1
ATOM 981 N N . SER A 1 130 ? 6.804 2.940 0.552 1.00 96.12 130 SER A N 1
ATOM 982 C CA . SER A 1 130 ? 6.295 2.919 1.929 1.00 96.12 130 SER A CA 1
ATOM 983 C C . SER A 1 130 ? 6.558 4.248 2.636 1.00 96.12 130 SER A C 1
ATOM 985 O O . SER A 1 130 ? 5.640 4.832 3.203 1.00 96.12 130 SER A O 1
ATOM 987 N N . VAL A 1 131 ? 7.785 4.773 2.538 1.00 96.56 131 VAL A N 1
ATOM 988 C CA . VAL A 1 131 ? 8.151 6.067 3.141 1.00 96.56 131 VAL A CA 1
ATOM 989 C C . VAL A 1 131 ? 7.276 7.194 2.591 1.00 96.56 131 VAL A C 1
ATOM 991 O O . VAL A 1 131 ? 6.739 7.986 3.356 1.00 96.56 131 VAL A O 1
ATOM 994 N N . ALA A 1 132 ? 7.066 7.239 1.277 1.00 97.12 132 ALA A N 1
ATOM 995 C CA . ALA A 1 132 ? 6.255 8.281 0.666 1.00 97.12 132 ALA A CA 1
ATOM 996 C C . ALA A 1 132 ? 4.754 8.153 0.981 1.00 97.12 132 ALA A C 1
ATOM 998 O O . ALA A 1 132 ? 4.088 9.164 1.189 1.00 97.12 132 ALA A O 1
ATOM 999 N N . ALA A 1 133 ? 4.216 6.935 1.082 1.00 98.12 133 ALA A N 1
ATOM 1000 C CA . ALA A 1 133 ? 2.851 6.733 1.568 1.00 98.12 133 ALA A CA 1
ATOM 1001 C C . ALA A 1 133 ? 2.706 7.226 3.019 1.00 98.12 133 ALA A C 1
ATOM 1003 O O . ALA A 1 133 ? 1.754 7.934 3.355 1.00 98.12 133 ALA A O 1
ATOM 1004 N N . GLN A 1 134 ? 3.701 6.937 3.862 1.00 98.19 134 GLN A N 1
ATOM 1005 C CA . GLN A 1 134 ? 3.756 7.452 5.228 1.00 98.19 134 GLN A CA 1
ATOM 1006 C C . GLN A 1 134 ? 3.841 8.985 5.272 1.00 98.19 134 GLN A C 1
ATOM 1008 O O . GLN A 1 134 ? 3.271 9.577 6.181 1.00 98.19 134 GLN A O 1
ATOM 1013 N N . ASP A 1 135 ? 4.502 9.646 4.317 1.00 98.12 135 ASP A N 1
ATOM 1014 C CA . ASP A 1 135 ? 4.572 11.115 4.268 1.00 98.12 135 ASP A CA 1
ATOM 1015 C C . ASP A 1 135 ? 3.194 11.769 4.102 1.00 98.12 135 ASP A C 1
ATOM 1017 O O . ASP A 1 135 ? 2.967 12.846 4.650 1.00 98.12 135 ASP A O 1
ATOM 1021 N N . ILE A 1 136 ? 2.277 11.143 3.355 1.00 98.56 136 ILE A N 1
ATOM 1022 C CA . ILE A 1 136 ? 0.884 11.602 3.251 1.00 98.56 136 ILE A CA 1
ATOM 1023 C C . ILE A 1 136 ? 0.109 11.236 4.518 1.00 98.56 136 ILE A C 1
ATOM 1025 O O . ILE A 1 136 ? -0.572 12.088 5.079 1.00 98.56 136 ILE A O 1
ATOM 1029 N N . PHE A 1 137 ? 0.244 9.999 5.006 1.00 98.50 137 PHE A N 1
ATOM 1030 C CA . PHE A 1 137 ? -0.433 9.554 6.228 1.00 98.50 137 PHE A CA 1
ATOM 1031 C C . PHE A 1 137 ? -0.101 10.434 7.438 1.00 98.50 137 PHE A C 1
ATOM 1033 O O . PHE A 1 137 ? -0.989 10.774 8.213 1.00 98.50 137 PHE A O 1
ATOM 1040 N N . LYS A 1 138 ? 1.163 10.850 7.572 1.00 98.31 138 LYS A N 1
ATOM 1041 C CA . LYS A 1 138 ? 1.636 11.677 8.687 1.00 98.31 138 LYS A CA 1
ATOM 1042 C C . LYS A 1 138 ? 1.011 13.071 8.741 1.00 98.31 138 LYS A C 1
ATOM 1044 O O . LYS A 1 138 ? 1.134 13.726 9.771 1.00 98.31 138 LYS A O 1
ATOM 1049 N N . LEU A 1 139 ? 0.359 13.519 7.664 1.00 98.38 139 LEU A N 1
ATOM 1050 C CA . LEU A 1 139 ? -0.416 14.760 7.659 1.00 98.38 139 LEU A CA 1
ATOM 1051 C C . LEU A 1 139 ? -1.718 14.624 8.451 1.00 98.38 139 LEU A C 1
ATOM 1053 O O . LEU A 1 139 ? -2.208 15.617 8.973 1.00 98.38 139 LEU A O 1
ATOM 1057 N N . LEU A 1 140 ? -2.270 13.411 8.556 1.00 97.88 140 LEU A N 1
ATOM 1058 C CA . LEU A 1 140 ? -3.425 13.145 9.404 1.00 97.88 140 LEU A CA 1
ATOM 1059 C C . LEU A 1 140 ? -3.014 13.223 10.879 1.00 97.88 140 LEU A C 1
ATOM 1061 O O . LEU A 1 140 ? -1.890 12.841 11.224 1.00 97.88 140 LEU A O 1
ATOM 1065 N N . PRO A 1 141 ? -3.913 13.624 11.790 1.00 95.12 141 PRO A N 1
ATOM 1066 C CA . PRO A 1 141 ? -3.680 13.402 13.206 1.00 95.12 141 PRO A CA 1
ATOM 1067 C C . PRO A 1 141 ? -3.599 11.883 13.424 1.00 95.12 141 PRO A C 1
ATOM 1069 O O . PRO A 1 141 ? -4.532 11.151 13.100 1.00 95.12 141 PRO A O 1
ATOM 1072 N N . HIS A 1 142 ? -2.477 11.379 13.940 1.00 96.25 142 HIS A N 1
ATOM 1073 C CA . HIS A 1 142 ? -2.250 9.936 14.073 1.00 96.25 142 HIS A CA 1
ATOM 1074 C C . HIS A 1 142 ? -1.347 9.588 15.260 1.00 96.25 142 HIS A C 1
ATOM 1076 O O . HIS A 1 142 ? -0.694 10.447 15.855 1.00 96.25 142 HIS A O 1
ATOM 1082 N N . ARG A 1 143 ? -1.282 8.293 15.587 1.00 96.19 143 ARG A N 1
ATOM 1083 C CA . ARG A 1 143 ? -0.253 7.712 16.459 1.00 96.19 143 ARG A CA 1
ATOM 1084 C C . ARG A 1 143 ? 0.429 6.542 15.762 1.00 96.19 143 ARG A C 1
ATOM 1086 O O . ARG A 1 143 ? -0.240 5.629 15.288 1.00 96.19 143 ARG A O 1
ATOM 1093 N N . MET A 1 144 ? 1.757 6.547 15.726 1.00 96.75 144 MET A N 1
ATOM 1094 C CA . MET A 1 144 ? 2.517 5.389 15.257 1.00 96.75 144 MET A CA 1
ATOM 1095 C C . MET A 1 144 ? 2.607 4.340 16.368 1.00 96.75 144 MET A C 1
ATOM 1097 O O . MET A 1 144 ? 2.854 4.685 17.523 1.00 96.75 144 MET A O 1
ATOM 1101 N N . VAL A 1 145 ? 2.402 3.071 16.021 1.00 96.25 145 VAL A N 1
ATOM 1102 C CA . VAL A 1 145 ? 2.467 1.933 16.948 1.00 96.25 145 VAL A CA 1
ATOM 1103 C C . VAL A 1 145 ? 3.327 0.815 16.375 1.00 96.25 145 VAL A C 1
ATOM 1105 O O . VAL A 1 145 ? 3.377 0.600 15.162 1.00 96.25 145 VAL A O 1
ATOM 1108 N N . GLU A 1 146 ? 4.007 0.092 17.260 1.00 96.19 146 GLU A N 1
ATOM 1109 C CA . GLU A 1 146 ? 4.760 -1.101 16.880 1.00 96.19 146 GLU A CA 1
ATOM 1110 C C . GLU A 1 146 ? 3.821 -2.289 16.597 1.00 96.19 146 GLU A C 1
ATOM 1112 O O . GLU A 1 146 ? 2.767 -2.398 17.232 1.00 96.19 146 GLU A O 1
ATOM 1117 N N . PRO A 1 147 ? 4.202 -3.216 15.695 1.00 95.56 147 PRO A N 1
ATOM 1118 C CA . PRO A 1 147 ? 3.384 -4.381 15.342 1.00 95.56 147 PRO A CA 1
ATOM 1119 C C . PRO A 1 147 ? 2.952 -5.233 16.547 1.00 95.56 147 PRO A C 1
ATOM 1121 O O . PRO A 1 147 ? 1.814 -5.690 16.624 1.00 95.56 147 PRO A O 1
ATOM 1124 N N . ASN A 1 148 ? 3.835 -5.395 17.536 1.00 93.31 148 ASN A N 1
ATOM 1125 C CA . ASN A 1 148 ? 3.580 -6.155 18.766 1.00 93.31 148 ASN A CA 1
ATOM 1126 C C . ASN A 1 148 ? 2.545 -5.498 19.710 1.00 93.31 148 ASN A C 1
ATOM 1128 O O . ASN A 1 148 ? 2.080 -6.159 20.634 1.00 93.31 148 ASN A O 1
ATOM 1132 N N . LYS A 1 149 ? 2.175 -4.225 19.497 1.00 93.62 149 LYS A N 1
ATOM 1133 C CA . LYS A 1 149 ? 1.186 -3.486 20.303 1.00 93.62 149 LYS A CA 1
ATOM 1134 C C . LYS A 1 149 ? -0.213 -3.464 19.693 1.00 93.62 149 LYS A C 1
ATOM 1136 O O . LYS A 1 149 ? -1.126 -2.917 20.310 1.00 93.62 149 LYS A O 1
ATOM 1141 N N . LEU A 1 150 ? -0.400 -4.044 18.507 1.00 92.75 150 LEU A N 1
ATOM 1142 C CA . LEU A 1 150 ? -1.694 -4.049 17.819 1.00 92.75 150 LEU A CA 1
ATOM 1143 C C . LEU A 1 150 ? -2.775 -4.820 18.590 1.00 92.75 150 LEU A C 1
ATOM 1145 O O . LEU A 1 150 ? -3.909 -4.351 18.658 1.00 92.75 150 LEU A O 1
ATOM 1149 N N . LEU A 1 151 ? -2.417 -5.939 19.229 1.00 89.94 151 LEU A N 1
ATOM 1150 C CA . LEU A 1 151 ? -3.340 -6.703 20.073 1.00 89.94 151 LEU A CA 1
ATOM 1151 C C . LEU A 1 151 ? -3.840 -5.856 21.256 1.00 89.94 151 LEU A C 1
ATOM 1153 O O . LEU A 1 151 ? -5.043 -5.645 21.399 1.00 89.94 151 LEU A O 1
ATOM 1157 N N . ASP A 1 152 ? -2.914 -5.284 22.036 1.00 88.25 152 ASP A N 1
ATOM 1158 C CA . ASP A 1 152 ? -3.235 -4.424 23.185 1.00 88.25 152 ASP A CA 1
ATOM 1159 C C . ASP A 1 152 ? -4.134 -3.240 22.786 1.00 88.25 152 ASP A C 1
ATOM 1161 O O . ASP A 1 152 ? -4.988 -2.794 23.557 1.00 88.25 152 ASP A O 1
ATOM 1165 N N . LEU A 1 153 ? -3.906 -2.685 21.590 1.00 85.25 153 LEU A N 1
ATOM 1166 C CA . LEU A 1 153 ? -4.689 -1.587 21.034 1.00 85.25 153 LEU A CA 1
ATOM 1167 C C . LEU A 1 153 ? -6.132 -2.016 20.765 1.00 85.25 153 LEU A C 1
ATOM 1169 O O . LEU A 1 153 ? -7.068 -1.305 21.135 1.00 85.25 153 LEU A O 1
ATOM 1173 N N . PHE A 1 154 ? -6.299 -3.170 20.123 1.00 80.88 154 PHE A N 1
ATOM 1174 C CA . PHE A 1 154 ? -7.595 -3.688 19.712 1.00 80.88 154 PHE A CA 1
ATOM 1175 C C . PHE A 1 154 ? -8.456 -4.077 20.921 1.00 80.88 154 PHE A C 1
ATOM 1177 O O . PHE A 1 154 ? -9.617 -3.674 21.002 1.00 80.88 154 PHE A O 1
ATOM 1184 N N . GLU A 1 155 ? -7.875 -4.738 21.926 1.00 80.38 155 GLU A N 1
ATOM 1185 C CA . GLU A 1 155 ? -8.569 -5.091 23.175 1.00 80.38 155 GLU A CA 1
ATOM 1186 C C . GLU A 1 155 ? -9.042 -3.849 23.956 1.00 80.38 155 GLU A C 1
ATOM 1188 O O . GLU A 1 155 ? -10.170 -3.789 24.464 1.00 80.38 155 GLU A O 1
ATOM 1193 N N . LYS A 1 156 ? -8.213 -2.798 24.003 1.00 72.00 156 LYS A N 1
ATOM 1194 C CA . LYS A 1 156 ? -8.573 -1.507 24.621 1.00 72.00 156 LYS A CA 1
ATOM 1195 C C . LYS A 1 156 ? -9.588 -0.706 23.800 1.00 72.00 156 LYS A C 1
ATOM 1197 O O . LYS A 1 156 ? -10.319 0.103 24.373 1.00 72.00 156 LYS A O 1
ATOM 1202 N N . GLY A 1 157 ? -9.618 -0.895 22.480 1.00 62.47 157 GLY A N 1
ATOM 1203 C CA . GLY A 1 157 ? -10.570 -0.255 21.568 1.00 62.47 157 GLY A CA 1
ATOM 1204 C C . GLY A 1 157 ? -11.974 -0.855 21.674 1.00 62.47 157 GLY A C 1
ATOM 1205 O O . GLY A 1 157 ? -12.943 -0.118 21.860 1.00 62.47 157 GLY A O 1
ATOM 1206 N N . ILE A 1 158 ? -12.080 -2.191 21.655 1.00 54.94 158 ILE A N 1
ATOM 1207 C CA . ILE A 1 158 ? -13.356 -2.927 21.755 1.00 54.94 158 ILE A CA 1
ATOM 1208 C C . ILE A 1 158 ? -14.083 -2.620 23.066 1.00 54.94 158 ILE A C 1
ATOM 1210 O O . ILE A 1 158 ? -15.298 -2.417 23.085 1.00 54.94 158 ILE A O 1
ATOM 1214 N N . THR A 1 159 ? -13.347 -2.541 24.174 1.00 48.84 159 THR A N 1
ATOM 1215 C CA . THR A 1 159 ? -13.928 -2.311 25.506 1.00 48.84 159 THR A CA 1
ATOM 1216 C C . THR A 1 159 ? -14.581 -0.932 25.669 1.00 48.84 159 THR A C 1
ATOM 1218 O O . THR A 1 159 ? -15.340 -0.735 26.616 1.00 48.84 159 THR A O 1
ATOM 1221 N N . ARG A 1 160 ? -14.351 0.020 24.750 1.00 51.00 160 ARG A N 1
ATOM 1222 C CA . ARG A 1 160 ? -14.844 1.405 24.868 1.00 51.00 160 ARG A CA 1
ATOM 1223 C C . ARG A 1 160 ? -16.057 1.746 24.001 1.00 51.00 160 ARG A C 1
ATOM 1225 O O . ARG A 1 160 ? -16.663 2.790 24.238 1.00 51.00 160 ARG A O 1
ATOM 1232 N N . HIS A 1 161 ? -16.449 0.905 23.040 1.00 51.09 161 HIS A N 1
ATOM 1233 C CA . HIS A 1 161 ? -17.425 1.302 22.016 1.00 51.09 161 HIS A CA 1
ATOM 1234 C C . HIS A 1 161 ? -18.523 0.256 21.764 1.00 51.09 161 HIS A C 1
ATOM 1236 O O . HIS A 1 161 ? -18.651 -0.295 20.676 1.00 51.09 161 HIS A O 1
ATOM 1242 N N . LYS A 1 162 ? -19.413 0.053 22.748 1.00 48.22 162 LYS A N 1
ATOM 1243 C CA . LYS A 1 162 ? -20.804 -0.304 22.418 1.00 48.22 162 LYS A CA 1
ATOM 1244 C C . LYS A 1 162 ? -21.456 0.937 21.807 1.00 48.22 162 LYS A C 1
ATOM 1246 O O . LYS A 1 162 ? -21.631 1.919 22.519 1.00 48.22 162 LYS A O 1
ATOM 1251 N N . ALA A 1 163 ? -21.727 0.876 20.501 1.00 46.75 163 ALA A N 1
ATOM 1252 C CA . ALA A 1 163 ? -22.527 1.796 19.685 1.00 46.75 163 ALA A CA 1
ATOM 1253 C C . ALA A 1 163 ? -22.971 3.088 20.403 1.00 46.75 163 ALA A C 1
ATOM 1255 O O . ALA A 1 163 ? -24.098 3.191 20.882 1.00 46.75 163 ALA A O 1
ATOM 1256 N N . SER A 1 164 ? -22.078 4.075 20.479 1.00 51.75 164 SER A N 1
ATOM 1257 C CA . SER A 1 164 ? -22.440 5.433 20.880 1.00 51.75 164 SER A CA 1
ATOM 1258 C C . SER A 1 164 ? -22.270 6.364 19.686 1.00 51.75 164 SER A C 1
ATOM 1260 O O . SER A 1 164 ? -21.348 6.201 18.887 1.00 51.75 164 SER A O 1
ATOM 1262 N N . LEU A 1 165 ? -23.135 7.372 19.573 1.00 56.75 165 LEU A N 1
ATOM 1263 C CA . LEU A 1 165 ? -23.051 8.434 18.558 1.00 56.75 165 LEU A CA 1
ATOM 1264 C C . LEU A 1 165 ? -21.797 9.321 18.712 1.00 56.75 165 LEU A C 1
ATOM 1266 O O . LEU A 1 165 ? -21.637 10.308 17.998 1.00 56.75 165 LEU A O 1
ATOM 1270 N N . ASN A 1 166 ? -20.903 8.991 19.646 1.00 71.94 166 ASN A N 1
ATOM 1271 C CA . ASN A 1 166 ? -19.727 9.784 19.945 1.00 71.94 166 ASN A CA 1
ATOM 1272 C C . ASN A 1 166 ? -18.695 9.631 18.827 1.00 71.94 166 ASN A C 1
ATOM 1274 O O . ASN A 1 166 ? -18.396 8.525 18.369 1.00 71.94 166 ASN A O 1
ATOM 1278 N N . ARG A 1 167 ? -18.116 10.758 18.418 1.00 79.00 167 ARG A N 1
ATOM 1279 C CA . ARG A 1 167 ? -16.943 10.774 17.550 1.00 79.00 167 ARG A CA 1
ATOM 1280 C C . ARG A 1 167 ? -15.688 10.697 18.418 1.00 79.00 167 ARG A C 1
ATOM 1282 O O . ARG A 1 167 ? -15.629 11.305 19.485 1.00 79.00 167 ARG A O 1
ATOM 1289 N N . VAL A 1 168 ? -14.707 9.913 17.988 1.00 83.56 168 VAL A N 1
ATOM 1290 C CA . VAL A 1 168 ? -13.455 9.677 18.714 1.00 83.56 168 VAL A CA 1
ATOM 1291 C C . VAL A 1 168 ? -12.253 9.810 17.800 1.00 83.56 168 VAL A C 1
ATOM 1293 O O . VAL A 1 168 ? -12.330 9.613 16.589 1.00 83.56 168 VAL A O 1
ATOM 1296 N N . PHE A 1 169 ? -11.117 10.144 18.402 1.00 83.31 169 PHE A N 1
ATOM 1297 C CA . PHE A 1 169 ? -9.854 10.266 17.699 1.00 83.31 169 PHE A CA 1
ATOM 1298 C C . PHE A 1 169 ? -8.990 9.018 17.922 1.00 83.31 169 PHE A C 1
ATOM 1300 O O . PHE A 1 169 ? -8.371 8.855 18.975 1.00 83.31 169 PHE A O 1
ATOM 1307 N N . GLN A 1 170 ? -8.984 8.117 16.939 1.00 88.38 170 GLN A N 1
ATOM 1308 C CA . GLN A 1 170 ? -8.289 6.828 17.008 1.00 88.38 170 GLN A CA 1
ATOM 1309 C C . GLN A 1 170 ? -7.776 6.408 15.621 1.00 88.38 170 GLN A C 1
ATOM 1311 O O . GLN A 1 170 ? -8.278 5.460 15.017 1.00 88.38 170 GLN A O 1
ATOM 1316 N N . VAL A 1 171 ? -6.788 7.147 15.111 1.00 95.38 171 VAL A N 1
ATOM 1317 C CA . VAL A 1 171 ? -6.083 6.838 13.857 1.00 95.38 171 VAL A CA 1
ATOM 1318 C C . VAL A 1 171 ? -4.661 6.390 14.179 1.00 95.38 171 VAL A C 1
ATOM 1320 O O . VAL A 1 171 ? -3.908 7.111 14.842 1.00 95.38 171 VAL A O 1
ATOM 1323 N N . TYR A 1 172 ? -4.290 5.204 13.703 1.00 97.50 172 TYR A N 1
ATOM 1324 C CA . TYR A 1 172 ? -3.006 4.579 13.996 1.00 97.50 172 TYR A CA 1
ATOM 1325 C C . TYR A 1 172 ? -2.281 4.155 12.725 1.00 97.50 172 TYR A C 1
ATOM 1327 O O . TYR A 1 172 ? -2.904 3.703 11.767 1.00 97.50 172 TYR A O 1
ATOM 1335 N N . GLY A 1 173 ? -0.958 4.290 12.734 1.00 97.69 173 GLY A N 1
ATOM 1336 C CA . GLY A 1 173 ? -0.080 3.798 11.677 1.00 97.69 173 GLY A CA 1
ATOM 1337 C C . GLY A 1 173 ? 0.880 2.749 12.222 1.00 97.69 173 GLY A C 1
ATOM 1338 O O . GLY A 1 173 ? 1.418 2.906 13.317 1.00 97.69 173 GLY A O 1
ATOM 1339 N N . CYS A 1 174 ? 1.117 1.690 11.459 1.00 97.75 174 CYS A N 1
ATOM 1340 C CA . CYS A 1 174 ? 2.026 0.615 11.827 1.00 97.75 174 CYS A CA 1
ATOM 1341 C C . CYS A 1 174 ? 2.918 0.251 10.638 1.00 97.75 174 CYS A C 1
ATOM 1343 O O . CYS A 1 174 ? 2.428 -0.011 9.539 1.00 97.75 174 CYS A O 1
ATOM 1345 N N . ILE A 1 175 ? 4.235 0.255 10.844 1.00 97.81 175 ILE A N 1
ATOM 1346 C CA . ILE A 1 175 ? 5.206 -0.126 9.812 1.00 97.81 175 ILE A CA 1
ATOM 1347 C C . ILE A 1 175 ? 5.508 -1.610 9.990 1.00 97.81 175 ILE A C 1
ATOM 1349 O O . ILE A 1 175 ? 5.996 -2.023 11.040 1.00 97.81 175 ILE A O 1
ATOM 1353 N N . ILE A 1 176 ? 5.224 -2.395 8.956 1.00 97.62 176 ILE A N 1
ATOM 1354 C CA . ILE A 1 176 ? 5.378 -3.847 8.952 1.00 97.62 176 ILE A CA 1
ATOM 1355 C C . ILE A 1 176 ? 6.595 -4.194 8.103 1.00 97.62 176 ILE A C 1
ATOM 1357 O O . ILE A 1 176 ? 6.674 -3.849 6.921 1.00 97.62 176 ILE A O 1
ATOM 1361 N N . THR A 1 177 ? 7.553 -4.902 8.688 1.00 96.31 177 THR A N 1
ATOM 1362 C CA . THR A 1 177 ? 8.757 -5.378 7.996 1.00 96.31 177 THR A CA 1
ATOM 1363 C C . THR A 1 177 ? 8.730 -6.898 7.846 1.00 96.31 177 THR A C 1
ATOM 1365 O O . THR A 1 177 ? 7.848 -7.560 8.383 1.00 96.31 177 THR A O 1
ATOM 1368 N N . SER A 1 178 ? 9.693 -7.482 7.127 1.00 95.44 178 SER A N 1
ATOM 1369 C CA . SER A 1 178 ? 9.754 -8.937 6.909 1.00 95.44 178 SER A CA 1
ATOM 1370 C C . SER A 1 178 ? 9.701 -9.748 8.214 1.00 95.44 178 SER A C 1
ATOM 1372 O O . SER A 1 178 ? 9.043 -10.782 8.248 1.00 95.44 178 SER A O 1
ATOM 1374 N N . LYS A 1 179 ? 10.285 -9.240 9.310 1.00 95.56 179 LYS A N 1
ATOM 1375 C CA . LYS A 1 179 ? 10.253 -9.888 10.637 1.00 95.56 179 LYS A CA 1
ATOM 1376 C C . LYS A 1 179 ? 8.841 -10.036 11.225 1.00 95.56 179 LYS A C 1
ATOM 1378 O O . LYS A 1 179 ? 8.616 -10.872 12.090 1.00 95.56 179 LYS A O 1
ATOM 1383 N N . ASP A 1 180 ? 7.915 -9.184 10.787 1.00 96.44 180 ASP A N 1
ATOM 1384 C CA . ASP A 1 180 ? 6.532 -9.124 11.262 1.00 96.44 180 ASP A CA 1
ATOM 1385 C C . ASP A 1 180 ? 5.591 -9.916 10.329 1.00 96.44 180 ASP A C 1
ATOM 1387 O O . ASP A 1 180 ? 4.446 -10.198 10.677 1.00 96.44 180 ASP A O 1
ATOM 1391 N N . MET A 1 181 ? 6.071 -10.269 9.130 1.00 96.25 181 MET A N 1
ATOM 1392 C CA . MET A 1 181 ? 5.303 -10.955 8.085 1.00 96.25 181 MET A CA 1
ATOM 1393 C C . MET A 1 181 ? 5.505 -12.464 8.100 1.00 96.25 181 MET A C 1
ATOM 1395 O O . MET A 1 181 ? 4.578 -13.199 7.758 1.00 96.25 181 MET A O 1
ATOM 1399 N N . VAL A 1 182 ? 6.702 -12.924 8.474 1.00 96.75 182 VAL A N 1
ATOM 1400 C CA . VAL A 1 182 ? 7.086 -14.336 8.433 1.00 96.75 182 VAL A CA 1
ATOM 1401 C C . VAL A 1 182 ? 7.781 -14.784 9.718 1.00 96.75 182 VAL A C 1
ATOM 1403 O O . VAL A 1 182 ? 8.421 -13.992 10.405 1.00 96.75 182 VAL A O 1
ATOM 1406 N N . ALA A 1 183 ? 7.679 -16.075 10.023 1.00 97.19 183 ALA A N 1
ATOM 1407 C CA . ALA A 1 183 ? 8.460 -16.737 11.062 1.00 97.19 183 ALA A CA 1
ATOM 1408 C C . ALA A 1 183 ? 9.163 -17.963 10.480 1.00 97.19 183 ALA A C 1
ATOM 1410 O O . ALA A 1 183 ? 8.628 -18.616 9.581 1.00 97.19 183 ALA A O 1
ATOM 1411 N N . HIS A 1 184 ? 10.353 -18.273 10.987 1.00 97.38 184 HIS A N 1
ATOM 1412 C CA . HIS A 1 184 ? 11.069 -19.480 10.592 1.00 97.38 184 HIS A CA 1
ATOM 1413 C C . HIS A 1 184 ? 10.259 -20.726 11.019 1.00 97.38 184 HIS A C 1
ATOM 1415 O O . HIS A 1 184 ? 9.618 -20.730 12.070 1.00 97.38 184 HIS A O 1
ATOM 1421 N N . LYS A 1 185 ? 10.251 -21.778 10.191 1.00 96.69 185 LYS A N 1
ATOM 1422 C CA . LYS A 1 185 ? 9.501 -23.030 10.433 1.00 96.69 185 LYS A CA 1
ATOM 1423 C C . LYS A 1 185 ? 9.993 -23.787 11.668 1.00 96.69 185 LYS A C 1
ATOM 1425 O O . LYS A 1 185 ? 9.201 -24.397 12.377 1.00 96.69 185 LYS A O 1
ATOM 1430 N N . ASP A 1 186 ? 11.298 -23.743 11.912 1.00 95.25 186 ASP A N 1
ATOM 1431 C CA . ASP A 1 186 ? 11.910 -24.168 13.174 1.00 95.25 186 ASP A CA 1
ATOM 1432 C C . ASP A 1 186 ? 11.693 -23.095 14.249 1.00 95.25 186 ASP A C 1
ATOM 1434 O O . ASP A 1 186 ? 12.261 -22.005 14.159 1.00 95.25 186 ASP A O 1
ATOM 1438 N N . ALA A 1 187 ? 10.889 -23.428 15.261 1.00 91.06 187 ALA A N 1
ATOM 1439 C CA . ALA A 1 187 ? 10.518 -22.538 16.360 1.00 91.06 187 ALA A CA 1
ATOM 1440 C C . ALA A 1 187 ? 11.699 -22.123 17.256 1.00 91.06 187 ALA A C 1
ATOM 1442 O O . ALA A 1 187 ? 11.571 -21.173 18.027 1.00 91.06 187 ALA A O 1
ATOM 1443 N N . THR A 1 188 ? 12.841 -22.814 17.174 1.00 93.44 188 THR A N 1
ATOM 1444 C CA . THR A 1 188 ? 14.046 -22.459 17.938 1.00 93.44 188 THR A CA 1
ATOM 1445 C C . THR A 1 188 ? 14.840 -21.320 17.297 1.00 93.44 188 THR A C 1
ATOM 1447 O O . THR A 1 188 ? 15.663 -20.694 17.967 1.00 93.44 188 THR A O 1
ATOM 1450 N N . LYS A 1 189 ? 14.587 -21.014 16.017 1.00 94.62 189 LYS A N 1
ATOM 1451 C CA . LYS A 1 189 ? 15.303 -19.973 15.280 1.00 94.62 189 LYS A CA 1
ATOM 1452 C C . LYS A 1 189 ? 14.531 -18.657 15.277 1.00 94.62 189 LYS A C 1
ATOM 1454 O O . LYS A 1 189 ? 13.348 -18.603 14.944 1.00 94.62 189 LYS A O 1
ATOM 1459 N N . ALA A 1 190 ? 15.230 -17.574 15.607 1.00 94.38 190 ALA A N 1
ATOM 1460 C CA . ALA A 1 190 ? 14.717 -16.222 15.426 1.00 94.38 190 ALA A CA 1
ATOM 1461 C C . ALA A 1 190 ? 14.695 -15.837 13.936 1.00 94.38 190 ALA A C 1
ATOM 1463 O O . ALA A 1 190 ? 15.407 -16.422 13.122 1.00 94.38 190 ALA A O 1
ATOM 1464 N N . PHE A 1 191 ? 13.893 -14.828 13.586 1.00 96.00 191 PHE A N 1
ATOM 1465 C CA . PHE A 1 191 ? 13.908 -14.257 12.241 1.00 96.00 191 PHE A CA 1
ATOM 1466 C C . PHE A 1 191 ? 15.295 -13.686 11.921 1.00 96.00 191 PHE A C 1
ATOM 1468 O O . PHE A 1 191 ? 15.764 -12.788 12.623 1.00 96.00 191 PHE A O 1
ATOM 1475 N N . ASP A 1 192 ? 15.897 -14.146 10.825 1.00 96.69 192 ASP A N 1
ATOM 1476 C CA . ASP A 1 192 ? 17.081 -13.535 10.233 1.00 96.69 192 ASP A CA 1
ATOM 1477 C C . ASP A 1 192 ? 16.755 -13.031 8.825 1.00 96.69 192 ASP A C 1
ATOM 1479 O O . ASP A 1 192 ? 16.160 -13.725 7.999 1.00 96.69 192 ASP A O 1
ATOM 1483 N N . LYS A 1 193 ? 17.125 -11.779 8.548 1.00 94.81 193 LYS A N 1
ATOM 1484 C CA . LYS A 1 193 ? 16.812 -11.160 7.261 1.00 94.81 193 LYS A CA 1
ATOM 1485 C C . LYS A 1 193 ? 17.612 -11.813 6.134 1.00 94.81 193 LYS A C 1
ATOM 1487 O O . LYS A 1 193 ? 17.040 -12.056 5.081 1.00 94.81 193 LYS A O 1
ATOM 1492 N N . GLY A 1 194 ? 18.906 -12.065 6.325 1.00 95.94 194 GLY A N 1
ATOM 1493 C CA . GLY A 1 194 ? 19.759 -12.651 5.289 1.00 95.94 194 GLY A CA 1
ATOM 1494 C C . GLY A 1 194 ? 19.290 -14.050 4.901 1.00 95.94 194 GLY A C 1
ATOM 1495 O O . GLY A 1 194 ? 19.103 -14.323 3.718 1.00 95.94 194 GLY A O 1
ATOM 1496 N N . ASP A 1 195 ? 19.009 -14.880 5.902 1.00 96.62 195 ASP A N 1
ATOM 1497 C CA . ASP A 1 195 ? 18.466 -16.226 5.742 1.00 96.62 195 ASP A CA 1
ATOM 1498 C C . ASP A 1 195 ? 17.091 -16.211 5.066 1.00 96.62 195 ASP A C 1
ATOM 1500 O O . ASP A 1 195 ? 16.880 -16.957 4.120 1.00 96.62 195 ASP A O 1
ATOM 1504 N N . TYR A 1 196 ? 16.181 -15.305 5.443 1.00 96.69 196 TYR A N 1
ATOM 1505 C CA . TYR A 1 196 ? 14.878 -15.187 4.777 1.00 96.69 196 TYR A CA 1
ATOM 1506 C C . TYR A 1 196 ? 14.981 -14.872 3.279 1.00 96.69 196 TYR A C 1
ATOM 1508 O O . TYR A 1 196 ? 14.236 -15.434 2.480 1.00 96.69 196 TYR A O 1
ATOM 1516 N N . TYR A 1 197 ? 15.886 -13.973 2.882 1.00 94.56 197 TYR A N 1
ATOM 1517 C CA . TYR A 1 197 ? 16.067 -13.636 1.466 1.00 94.56 197 TYR A CA 1
ATOM 1518 C C . TYR A 1 197 ? 16.833 -14.714 0.684 1.00 94.56 197 TYR A C 1
ATOM 1520 O O . TYR A 1 197 ? 16.689 -14.770 -0.534 1.00 94.56 197 TYR A O 1
ATOM 1528 N N . ALA A 1 198 ? 17.629 -15.553 1.353 1.00 96.00 198 ALA A N 1
ATOM 1529 C CA . ALA A 1 198 ? 18.339 -16.669 0.727 1.00 96.00 198 ALA A CA 1
ATOM 1530 C C . ALA A 1 198 ? 17.495 -17.956 0.656 1.00 96.00 198 ALA A C 1
ATOM 1532 O O . ALA A 1 198 ? 17.585 -18.686 -0.328 1.00 96.00 198 ALA A O 1
ATOM 1533 N N . HIS A 1 199 ? 16.678 -18.208 1.682 1.00 96.31 199 HIS A N 1
ATOM 1534 C CA . HIS A 1 199 ? 15.918 -19.440 1.908 1.00 96.31 199 HIS A CA 1
ATOM 1535 C C . HIS A 1 199 ? 14.470 -19.167 2.361 1.00 96.31 199 HIS A C 1
ATOM 1537 O O . HIS A 1 199 ? 14.052 -19.606 3.443 1.00 96.31 199 HIS A O 1
ATOM 1543 N N . PRO A 1 200 ? 13.658 -18.438 1.575 1.00 96.31 200 PRO A N 1
ATOM 1544 C CA . PRO A 1 200 ? 12.290 -18.101 1.969 1.00 96.31 200 PRO A CA 1
ATOM 1545 C C . PRO A 1 200 ? 11.380 -19.324 2.150 1.00 96.31 200 PRO A C 1
ATOM 1547 O O . PRO A 1 200 ? 10.393 -19.253 2.884 1.00 96.31 200 PRO A O 1
ATOM 1550 N N . GLU A 1 201 ? 11.723 -20.468 1.556 1.00 96.38 201 GLU A N 1
ATOM 1551 C CA . GLU A 1 201 ? 11.052 -21.753 1.752 1.00 96.38 201 GLU A CA 1
ATOM 1552 C C . GLU A 1 201 ? 11.092 -22.249 3.203 1.00 96.38 201 GLU A C 1
ATOM 1554 O O . GLU A 1 201 ? 10.242 -23.053 3.593 1.00 96.38 201 GLU A O 1
ATOM 1559 N N . ASN A 1 202 ? 12.023 -21.758 4.025 1.00 97.06 202 ASN A N 1
ATOM 1560 C CA . ASN A 1 202 ? 12.129 -22.104 5.442 1.00 97.06 202 ASN A CA 1
ATOM 1561 C C . ASN A 1 202 ? 11.195 -21.285 6.340 1.00 97.06 202 ASN A C 1
ATOM 1563 O O . ASN A 1 202 ? 11.185 -21.484 7.555 1.00 97.06 202 ASN A O 1
ATOM 1567 N N . TYR A 1 203 ? 10.383 -20.396 5.766 1.00 97.94 203 TYR A N 1
ATOM 1568 C CA . TYR A 1 203 ? 9.544 -19.465 6.508 1.00 97.94 203 TYR A CA 1
ATOM 1569 C C . TYR A 1 203 ? 8.053 -19.691 6.242 1.00 97.94 203 TYR A C 1
ATOM 1571 O O . TYR A 1 203 ? 7.631 -20.005 5.129 1.00 97.94 203 TYR A O 1
ATOM 1579 N N . ASN A 1 204 ? 7.241 -19.508 7.283 1.00 96.81 204 ASN A N 1
ATOM 1580 C CA . ASN A 1 204 ? 5.783 -19.505 7.207 1.00 96.81 204 ASN A CA 1
ATOM 1581 C C . ASN A 1 204 ? 5.249 -18.068 7.314 1.00 96.81 204 ASN A C 1
ATOM 1583 O O . ASN A 1 204 ? 5.759 -17.291 8.128 1.00 96.81 204 ASN A O 1
ATOM 1587 N N . PRO A 1 205 ? 4.204 -17.704 6.548 1.00 96.69 205 PRO A N 1
ATOM 1588 C CA . PRO A 1 205 ? 3.569 -16.399 6.670 1.00 96.69 205 PRO A CA 1
ATOM 1589 C C . PRO A 1 205 ? 2.762 -16.319 7.971 1.00 96.69 205 PRO A C 1
ATOM 1591 O O . PRO A 1 205 ? 1.890 -17.144 8.212 1.00 96.69 205 PRO A O 1
ATOM 1594 N N . ILE A 1 206 ? 3.010 -15.294 8.783 1.00 97.00 206 ILE A N 1
ATOM 1595 C CA . ILE A 1 206 ? 2.340 -15.045 10.077 1.00 97.00 206 ILE A CA 1
ATOM 1596 C C . ILE A 1 206 ? 1.530 -13.742 10.090 1.00 97.00 206 ILE A C 1
ATOM 1598 O O . ILE A 1 206 ? 0.848 -13.442 11.069 1.00 97.00 206 ILE A O 1
ATOM 1602 N N . PHE A 1 207 ? 1.572 -12.964 9.001 1.00 97.25 207 PHE A N 1
ATOM 1603 C CA . PHE A 1 207 ? 0.865 -11.683 8.895 1.00 97.25 207 PHE A CA 1
ATOM 1604 C C . PHE A 1 207 ? -0.643 -11.819 9.160 1.00 97.25 207 PHE A C 1
ATOM 1606 O O . PHE A 1 207 ? -1.216 -11.026 9.906 1.00 97.25 207 PHE A O 1
ATOM 1613 N N . HIS A 1 208 ? -1.266 -12.857 8.595 1.00 96.69 208 HIS A N 1
ATOM 1614 C CA . HIS A 1 208 ? -2.689 -13.158 8.760 1.00 96.69 208 HIS A CA 1
ATOM 1615 C C . HIS A 1 208 ? -3.115 -13.456 10.208 1.00 96.69 208 HIS A C 1
ATOM 1617 O O . HIS A 1 208 ? -4.279 -13.271 10.541 1.00 96.69 208 HIS A O 1
ATOM 1623 N N . GLU A 1 209 ? -2.192 -13.884 11.070 1.00 94.62 209 GLU A N 1
ATOM 1624 C CA . GLU A 1 209 ? -2.472 -14.206 12.475 1.00 94.62 209 GLU A CA 1
ATOM 1625 C C . GLU A 1 209 ? -2.127 -13.044 13.404 1.00 94.62 209 GLU A C 1
ATOM 1627 O O . GLU A 1 209 ? -2.872 -12.739 14.333 1.00 94.62 209 GLU A O 1
ATOM 1632 N N . LYS A 1 210 ? -0.981 -12.391 13.171 1.00 94.81 210 LYS A N 1
ATOM 1633 C CA . LYS A 1 210 ? -0.425 -11.416 14.119 1.00 94.81 210 LYS A CA 1
ATOM 1634 C C . LYS A 1 210 ? -0.791 -9.970 13.819 1.00 94.81 210 LYS A C 1
ATOM 1636 O O . LYS A 1 210 ? -0.787 -9.159 14.739 1.00 94.81 210 LYS A O 1
ATOM 1641 N N . ILE A 1 211 ? -1.073 -9.639 12.558 1.00 96.62 211 ILE A N 1
ATOM 1642 C CA . ILE A 1 211 ? -1.240 -8.251 12.106 1.00 96.62 211 ILE A CA 1
ATOM 1643 C C . ILE A 1 211 ? -2.625 -8.035 11.501 1.00 96.62 211 ILE A C 1
ATOM 1645 O O . ILE A 1 211 ? -3.380 -7.193 11.980 1.00 96.62 211 ILE A O 1
ATOM 1649 N N . ALA A 1 212 ? -2.979 -8.823 10.484 1.00 96.19 212 ALA A N 1
ATOM 1650 C CA . ALA A 1 212 ? -4.213 -8.678 9.716 1.00 96.19 212 ALA A CA 1
ATOM 1651 C C . ALA A 1 212 ? -5.515 -8.617 10.555 1.00 96.19 212 ALA A C 1
ATOM 1653 O O . ALA A 1 212 ? -6.421 -7.875 10.171 1.00 96.19 212 ALA A O 1
ATOM 1654 N N . PRO A 1 213 ? -5.645 -9.317 11.704 1.00 95.19 213 PRO A N 1
ATOM 1655 C CA . PRO A 1 213 ? -6.844 -9.218 12.539 1.00 95.19 213 PRO A CA 1
ATOM 1656 C C . PRO A 1 213 ? -7.084 -7.835 13.158 1.00 95.19 213 PRO A C 1
ATOM 1658 O O . PRO A 1 213 ? -8.198 -7.558 13.586 1.00 95.19 213 PRO A O 1
ATOM 1661 N N . TYR A 1 214 ? -6.067 -6.970 13.206 1.00 94.88 214 TYR A N 1
ATOM 1662 C CA . TYR A 1 214 ? -6.104 -5.694 13.931 1.00 94.88 214 TYR A CA 1
ATOM 1663 C C . TYR A 1 214 ? -5.951 -4.469 13.019 1.00 94.88 214 TYR A C 1
ATOM 1665 O O . TYR A 1 214 ? -5.853 -3.348 13.516 1.00 94.88 214 TYR A O 1
ATOM 1673 N N . VAL A 1 215 ? -5.889 -4.664 11.698 1.00 95.75 215 VAL A N 1
ATOM 1674 C CA . VAL A 1 215 ? -5.644 -3.589 10.723 1.00 95.75 215 VAL A CA 1
ATOM 1675 C C . VAL A 1 215 ? -6.883 -3.303 9.888 1.00 95.75 215 VAL A C 1
ATOM 1677 O O . VAL A 1 215 ? -7.558 -4.216 9.427 1.00 95.75 215 VAL A O 1
ATOM 1680 N N . SER A 1 216 ? -7.176 -2.025 9.673 1.00 95.94 216 SER A N 1
ATOM 1681 C CA . SER A 1 216 ? -8.313 -1.582 8.861 1.00 95.94 216 SER A CA 1
ATOM 1682 C C . SER A 1 216 ? -7.918 -1.368 7.403 1.00 95.94 216 SER A C 1
ATOM 1684 O O . SER A 1 216 ? -8.713 -1.602 6.495 1.00 95.94 216 SER A O 1
ATOM 1686 N N . VAL A 1 217 ? -6.686 -0.907 7.173 1.00 97.94 217 VAL A N 1
ATOM 1687 C CA . VAL A 1 217 ? -6.186 -0.542 5.845 1.00 97.94 217 VAL A CA 1
ATOM 1688 C C . VAL A 1 217 ? -4.808 -1.141 5.633 1.00 97.94 217 VAL A C 1
ATOM 1690 O O . VAL A 1 217 ? -3.892 -0.888 6.417 1.00 97.94 217 VAL A O 1
ATOM 1693 N N . ILE A 1 218 ? -4.647 -1.902 4.553 1.00 97.88 218 ILE A N 1
ATOM 1694 C CA . ILE A 1 218 ? -3.354 -2.464 4.160 1.00 97.88 218 ILE A CA 1
ATOM 1695 C C . ILE A 1 218 ? -2.798 -1.640 3.005 1.00 97.88 218 ILE A C 1
ATOM 1697 O O . ILE A 1 218 ? -3.368 -1.631 1.922 1.00 97.88 218 ILE A O 1
ATOM 1701 N N . VAL A 1 219 ? -1.675 -0.963 3.229 1.00 98.06 219 VAL A N 1
ATOM 1702 C CA . VAL A 1 219 ? -0.896 -0.276 2.196 1.00 98.06 219 VAL A CA 1
ATOM 1703 C C . VAL A 1 219 ? 0.315 -1.152 1.886 1.00 98.06 219 VAL A C 1
ATOM 1705 O O . VAL A 1 219 ? 1.306 -1.164 2.625 1.00 98.06 219 VAL A O 1
ATOM 1708 N N . ASN A 1 220 ? 0.194 -1.961 0.836 1.00 97.25 220 ASN A N 1
ATOM 1709 C CA . ASN A 1 220 ? 1.190 -2.954 0.475 1.00 97.25 220 ASN A CA 1
ATOM 1710 C C . ASN A 1 220 ? 2.281 -2.346 -0.417 1.00 97.25 220 ASN A C 1
ATOM 1712 O O . ASN A 1 220 ? 2.064 -2.126 -1.605 1.00 97.25 220 ASN A O 1
ATOM 1716 N N . CYS A 1 221 ? 3.461 -2.099 0.156 1.00 95.12 221 CYS A N 1
ATOM 1717 C CA . CYS A 1 221 ? 4.620 -1.513 -0.528 1.00 95.12 221 CYS A CA 1
ATOM 1718 C C . CYS A 1 221 ? 5.854 -2.436 -0.489 1.00 95.12 221 CYS A C 1
ATOM 1720 O O . CYS A 1 221 ? 6.984 -1.975 -0.695 1.00 95.12 221 CYS A O 1
ATOM 1722 N N . MET A 1 222 ? 5.669 -3.718 -0.158 1.00 92.19 222 MET A N 1
ATOM 1723 C CA . MET A 1 222 ? 6.763 -4.684 -0.068 1.00 92.19 222 MET A CA 1
ATOM 1724 C C . MET A 1 222 ? 7.205 -5.178 -1.445 1.00 92.19 222 MET A C 1
ATOM 1726 O O . MET A 1 222 ? 6.419 -5.250 -2.378 1.00 92.19 222 MET A O 1
ATOM 1730 N N . TYR A 1 223 ? 8.463 -5.592 -1.544 1.00 88.00 223 TYR A N 1
ATOM 1731 C CA . TYR A 1 223 ? 8.915 -6.409 -2.664 1.00 88.00 223 TYR A CA 1
ATOM 1732 C C . TYR A 1 223 ? 8.469 -7.862 -2.468 1.00 88.00 223 TYR A C 1
ATOM 1734 O O . TYR A 1 223 ? 8.556 -8.374 -1.348 1.00 88.00 223 TYR A O 1
ATOM 1742 N N . TRP A 1 224 ? 8.033 -8.525 -3.537 1.00 92.00 224 TRP A N 1
ATOM 1743 C CA . TRP A 1 224 ? 7.631 -9.926 -3.508 1.00 92.00 224 TRP A CA 1
ATOM 1744 C C . TRP A 1 224 ? 7.949 -10.623 -4.836 1.00 92.00 224 TRP A C 1
ATOM 1746 O O . TRP A 1 224 ? 7.889 -10.017 -5.899 1.00 92.00 224 TRP A O 1
ATOM 1756 N N . GLU A 1 225 ? 8.267 -11.913 -4.762 1.00 89.56 225 GLU A N 1
ATOM 1757 C CA . GLU A 1 225 ? 8.397 -12.810 -5.911 1.00 89.56 225 GLU A CA 1
ATOM 1758 C C . GLU A 1 225 ? 7.786 -14.169 -5.563 1.00 89.56 225 GLU A C 1
ATOM 1760 O O . GLU A 1 225 ? 7.642 -14.512 -4.393 1.00 89.56 225 GLU A O 1
ATOM 1765 N N . LYS A 1 226 ? 7.506 -14.994 -6.577 1.00 89.75 226 LYS A N 1
ATOM 1766 C CA . LYS A 1 226 ? 6.791 -16.272 -6.430 1.00 89.75 226 LYS A CA 1
ATOM 1767 C C . LYS A 1 226 ? 7.396 -17.252 -5.414 1.00 89.75 226 LYS A C 1
ATOM 1769 O O . LYS A 1 226 ? 6.664 -18.074 -4.872 1.00 89.75 226 LYS A O 1
ATOM 1774 N N . HIS A 1 227 ? 8.709 -17.205 -5.197 1.00 91.94 227 HIS A N 1
ATOM 1775 C CA . HIS A 1 227 ? 9.400 -18.087 -4.255 1.00 91.94 227 HIS A CA 1
ATOM 1776 C C . HIS A 1 227 ? 9.292 -17.611 -2.793 1.00 91.94 227 HIS A C 1
ATOM 1778 O O . HIS A 1 227 ? 9.530 -18.398 -1.880 1.00 91.94 227 HIS A O 1
ATOM 1784 N N . PHE A 1 228 ? 8.874 -16.361 -2.558 1.00 95.00 228 PHE A N 1
ATOM 1785 C CA . PHE A 1 228 ? 8.558 -15.855 -1.225 1.00 95.00 228 PHE A CA 1
ATOM 1786 C C . PHE A 1 228 ? 7.144 -16.266 -0.786 1.00 95.00 228 PHE A C 1
ATOM 1788 O O . PHE A 1 228 ? 6.213 -16.269 -1.602 1.00 95.00 228 PHE A O 1
ATOM 1795 N N . PRO A 1 229 ? 6.923 -16.525 0.518 1.00 95.19 229 PRO A N 1
ATOM 1796 C CA . PRO A 1 229 ? 5.583 -16.658 1.070 1.00 95.19 229 PRO A CA 1
ATOM 1797 C C . PRO A 1 229 ? 4.706 -15.454 0.710 1.00 95.19 229 PRO A C 1
ATOM 1799 O O . PRO A 1 229 ? 5.159 -14.308 0.711 1.00 95.19 229 PRO A O 1
ATOM 1802 N N . ARG A 1 230 ? 3.432 -15.707 0.400 1.00 95.88 230 ARG A N 1
ATOM 1803 C CA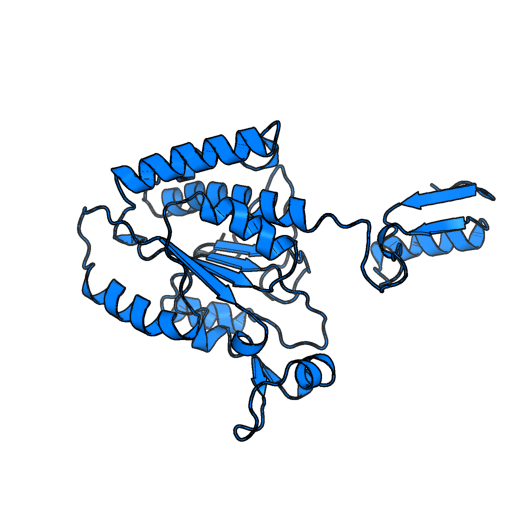 . ARG A 1 230 ? 2.441 -14.639 0.203 1.00 95.88 230 ARG A CA 1
ATOM 1804 C C . ARG A 1 230 ? 2.212 -13.897 1.520 1.00 95.88 230 ARG A C 1
ATOM 1806 O O . ARG A 1 230 ? 2.263 -14.502 2.589 1.00 95.88 230 ARG A O 1
ATOM 1813 N N . LEU A 1 231 ? 1.894 -12.608 1.431 1.00 96.38 231 LEU A N 1
ATOM 1814 C CA . LEU A 1 231 ? 1.467 -11.814 2.581 1.00 96.38 231 LEU A CA 1
ATOM 1815 C C . LEU A 1 231 ? 0.088 -12.279 3.070 1.00 96.38 231 LEU A C 1
ATOM 1817 O O . LEU A 1 231 ? -0.110 -12.484 4.267 1.00 96.38 231 LEU A O 1
ATOM 1821 N N . LEU A 1 232 ? -0.846 -12.455 2.128 1.00 95.94 232 LEU A N 1
ATOM 1822 C CA . LEU A 1 232 ? -2.202 -12.936 2.379 1.00 95.94 232 LEU A CA 1
ATOM 1823 C C . LEU A 1 232 ? -2.689 -13.816 1.224 1.00 95.94 232 LEU A C 1
ATOM 1825 O O . LEU A 1 232 ? -2.713 -13.394 0.065 1.00 95.94 232 LEU A O 1
ATOM 1829 N N . SER A 1 233 ? -3.128 -15.031 1.548 1.00 95.81 233 SER A N 1
ATOM 1830 C CA . SER A 1 233 ? -3.898 -15.870 0.629 1.00 95.81 233 SER A CA 1
ATOM 1831 C C . SER A 1 233 ? -5.385 -15.513 0.657 1.00 95.81 233 SER A C 1
ATOM 1833 O O . SER A 1 233 ? -5.899 -14.918 1.609 1.00 95.81 233 SER A O 1
ATOM 1835 N N . THR A 1 234 ? -6.109 -15.929 -0.379 1.00 93.75 234 THR A N 1
ATOM 1836 C CA . THR A 1 234 ? -7.563 -15.755 -0.467 1.00 93.75 234 THR A CA 1
ATOM 1837 C C . THR A 1 234 ? -8.264 -16.486 0.678 1.00 93.75 234 THR A C 1
ATOM 1839 O O . THR A 1 234 ? -9.191 -15.947 1.274 1.00 93.75 234 THR A O 1
ATOM 1842 N N . LEU A 1 235 ? -7.792 -17.686 1.036 1.00 94.19 235 LEU A N 1
ATOM 1843 C CA . LEU A 1 235 ? -8.346 -18.466 2.148 1.00 94.19 235 LEU A CA 1
ATOM 1844 C C . LEU A 1 235 ? -8.115 -17.778 3.501 1.00 94.19 235 LEU A C 1
ATOM 1846 O O . LEU A 1 235 ? -9.020 -17.753 4.331 1.00 94.19 235 LEU A O 1
ATOM 1850 N N . GLN A 1 236 ? -6.942 -17.174 3.708 1.00 95.69 236 GLN A N 1
ATOM 1851 C CA . GLN A 1 236 ? -6.646 -16.411 4.925 1.00 95.69 236 GLN A CA 1
ATOM 1852 C C . GLN A 1 236 ? -7.535 -15.169 5.041 1.00 95.69 236 GLN A C 1
ATOM 1854 O O . GLN A 1 236 ? -8.086 -14.908 6.106 1.00 95.69 236 GLN A O 1
ATOM 1859 N N . LEU A 1 237 ? -7.742 -14.434 3.944 1.00 92.94 237 LEU A N 1
ATOM 1860 C CA . LEU A 1 237 ? -8.666 -13.295 3.914 1.00 92.94 237 LEU A CA 1
ATOM 1861 C C . LEU A 1 237 ? -10.122 -13.708 4.179 1.00 92.94 237 LEU A C 1
ATOM 1863 O O . LEU A 1 237 ? -10.842 -12.999 4.879 1.00 92.94 237 LEU A O 1
ATOM 1867 N N . GLN A 1 238 ? -10.554 -14.864 3.673 1.00 92.06 238 GLN A N 1
ATOM 1868 C CA . GLN A 1 238 ? -11.881 -15.415 3.968 1.00 92.06 238 GLN A CA 1
ATOM 1869 C C . GLN A 1 238 ? -12.055 -15.763 5.446 1.00 92.06 238 GLN A C 1
ATOM 1871 O O . GLN A 1 238 ? -13.093 -15.459 6.032 1.00 92.06 238 GLN A O 1
ATOM 1876 N N . ASP A 1 239 ? -11.055 -16.407 6.046 1.00 94.12 239 ASP A N 1
ATOM 1877 C CA . ASP A 1 239 ? -11.059 -16.743 7.468 1.00 94.12 239 ASP A CA 1
ATOM 1878 C C . ASP A 1 239 ? -11.087 -15.480 8.343 1.00 94.12 239 ASP A C 1
ATOM 1880 O O . ASP A 1 239 ? -11.921 -15.364 9.240 1.00 94.12 239 ASP A O 1
ATOM 1884 N N . LEU A 1 240 ? -10.269 -14.480 8.003 1.00 93.56 240 LEU A N 1
ATOM 1885 C CA . LEU A 1 240 ? -10.284 -13.158 8.633 1.00 93.56 240 LEU A CA 1
ATOM 1886 C C . LEU A 1 240 ? -11.669 -12.504 8.552 1.00 93.56 240 LEU A C 1
ATOM 1888 O O . LEU A 1 240 ? -12.183 -12.028 9.563 1.00 93.56 240 LEU A O 1
ATOM 1892 N N . ALA A 1 241 ? -12.307 -12.519 7.380 1.00 90.12 241 ALA A N 1
ATOM 1893 C CA . ALA A 1 241 ? -13.647 -11.964 7.211 1.00 90.12 241 ALA A CA 1
ATOM 1894 C C . ALA A 1 241 ? -14.689 -12.689 8.083 1.00 90.12 241 ALA A C 1
ATOM 1896 O O . ALA A 1 241 ? -15.508 -12.035 8.726 1.00 90.12 241 ALA A O 1
ATOM 1897 N N . ARG A 1 242 ? -14.633 -14.028 8.174 1.00 91.06 242 ARG A N 1
ATOM 1898 C CA . ARG A 1 242 ? -15.521 -14.817 9.055 1.00 91.06 242 ARG A CA 1
ATOM 1899 C C . ARG A 1 242 ? -15.304 -14.512 10.536 1.00 91.06 242 ARG A C 1
ATOM 1901 O O . ARG A 1 242 ? -16.261 -14.541 11.302 1.00 91.06 242 ARG A O 1
ATOM 1908 N N . LYS A 1 243 ? -14.068 -14.199 10.927 1.00 90.25 243 LYS A N 1
ATOM 1909 C CA . LYS A 1 243 ? -13.691 -13.807 12.294 1.00 90.25 243 LYS A CA 1
ATOM 1910 C C . LYS A 1 243 ? -14.009 -12.342 12.623 1.00 90.25 243 LYS A C 1
ATOM 1912 O O . LYS A 1 243 ? -13.701 -11.899 13.724 1.00 90.25 243 LYS A O 1
ATOM 1917 N N . GLY A 1 244 ? -14.626 -11.596 11.702 1.00 88.31 244 GLY A N 1
ATOM 1918 C CA . GLY A 1 244 ? -14.981 -10.192 11.914 1.00 88.31 244 GLY A CA 1
ATOM 1919 C C . GLY A 1 244 ? -13.793 -9.238 11.789 1.00 88.31 244 GLY A C 1
ATOM 1920 O O . GLY A 1 244 ? -13.711 -8.264 12.533 1.00 88.31 244 GLY A O 1
ATOM 1921 N N . SER A 1 245 ? -12.858 -9.525 10.878 1.00 89.06 245 SER A N 1
ATOM 1922 C CA . SER A 1 245 ? -11.703 -8.662 10.616 1.00 89.06 245 SER A CA 1
ATOM 1923 C C . SER A 1 245 ? -12.117 -7.215 10.291 1.00 89.06 245 SER A C 1
ATOM 1925 O O . SER A 1 245 ? -13.070 -7.008 9.535 1.00 89.06 245 SER A O 1
ATOM 1927 N N . PRO A 1 246 ? -11.382 -6.210 10.807 1.00 91.56 246 PRO A N 1
ATOM 1928 C CA . PRO A 1 246 ? -11.659 -4.798 10.564 1.00 91.56 246 PRO A CA 1
ATOM 1929 C C . PRO A 1 246 ? -11.162 -4.297 9.199 1.00 91.56 246 PRO A C 1
ATOM 1931 O O . PRO A 1 246 ? -11.319 -3.110 8.914 1.00 91.56 246 PRO A O 1
ATOM 1934 N N . ILE A 1 247 ? -10.551 -5.150 8.362 1.00 94.44 247 ILE A N 1
ATOM 1935 C CA . ILE A 1 247 ? -10.014 -4.737 7.059 1.00 94.44 247 ILE A CA 1
ATOM 1936 C C . ILE A 1 247 ? -11.162 -4.245 6.171 1.00 94.44 247 ILE A C 1
ATOM 1938 O O . ILE A 1 247 ? -12.094 -4.984 5.853 1.00 94.44 247 ILE A O 1
ATOM 1942 N N . VAL A 1 248 ? -11.061 -2.994 5.727 1.00 94.62 248 VAL A N 1
ATOM 1943 C CA . VAL A 1 248 ? -12.031 -2.350 4.833 1.00 94.62 248 VAL A CA 1
ATOM 1944 C C . VAL A 1 248 ? -11.443 -1.979 3.480 1.00 94.62 248 VAL A C 1
ATOM 1946 O O . VAL A 1 248 ? -12.218 -1.829 2.531 1.00 94.62 248 VAL A O 1
ATOM 1949 N N . ALA A 1 249 ? -10.117 -1.822 3.393 1.00 95.38 249 ALA A N 1
ATOM 1950 C CA . ALA A 1 249 ? -9.453 -1.406 2.166 1.00 95.38 249 ALA A CA 1
ATOM 1951 C C . ALA A 1 249 ? -8.026 -1.964 2.021 1.00 95.38 249 ALA A C 1
ATOM 1953 O O . ALA A 1 249 ? -7.281 -2.057 3.004 1.00 95.38 249 ALA A O 1
ATOM 1954 N N . ILE A 1 250 ? -7.638 -2.297 0.788 1.00 95.81 250 ILE A N 1
ATOM 1955 C CA . ILE A 1 250 ? -6.277 -2.729 0.437 1.00 95.81 250 ILE A CA 1
ATOM 1956 C C . ILE A 1 250 ? -5.766 -1.872 -0.726 1.00 95.81 250 ILE A C 1
ATOM 1958 O O . ILE A 1 250 ? -6.346 -1.863 -1.804 1.00 95.81 250 ILE A O 1
ATOM 1962 N N . SER A 1 251 ? -4.649 -1.180 -0.517 1.00 95.31 251 SER A N 1
ATOM 1963 C CA . SER A 1 251 ? -3.902 -0.481 -1.562 1.00 95.31 251 SER A CA 1
ATOM 1964 C C . SER A 1 251 ? -2.649 -1.287 -1.881 1.00 95.31 251 SER A C 1
ATOM 1966 O O . SER A 1 251 ? -1.713 -1.313 -1.080 1.00 95.31 251 SER A O 1
ATOM 1968 N N . ASP A 1 252 ? -2.648 -1.997 -3.010 1.00 94.50 252 ASP A N 1
ATOM 1969 C CA . ASP A 1 252 ? -1.527 -2.840 -3.426 1.00 94.50 252 ASP A CA 1
ATOM 1970 C C . ASP A 1 252 ? -0.655 -2.155 -4.481 1.00 94.50 252 ASP A C 1
ATOM 1972 O O . ASP A 1 252 ? -0.972 -2.168 -5.666 1.00 94.50 252 ASP A O 1
ATOM 1976 N N . LEU A 1 253 ? 0.469 -1.573 -4.047 1.00 92.06 253 LEU A N 1
ATOM 1977 C CA . LEU A 1 253 ? 1.396 -0.855 -4.926 1.00 92.06 253 LEU A CA 1
ATOM 1978 C C . LEU A 1 253 ? 2.307 -1.794 -5.724 1.00 92.06 253 LEU A C 1
ATOM 1980 O O . LEU A 1 253 ? 3.034 -1.324 -6.601 1.00 92.06 253 LEU A O 1
ATOM 1984 N N . THR A 1 254 ? 2.321 -3.093 -5.408 1.00 85.12 254 THR A N 1
ATOM 1985 C CA . THR A 1 254 ? 3.080 -4.076 -6.197 1.00 85.12 254 THR A CA 1
ATOM 1986 C C . THR A 1 254 ? 2.414 -4.324 -7.544 1.00 85.12 254 THR A C 1
ATOM 1988 O O . THR A 1 254 ? 3.108 -4.546 -8.532 1.00 85.12 254 THR A O 1
ATOM 1991 N N . CYS A 1 255 ? 1.079 -4.205 -7.589 1.00 80.19 255 CYS A N 1
ATOM 1992 C CA . CYS A 1 255 ? 0.235 -4.451 -8.758 1.00 80.19 255 CYS A CA 1
ATOM 1993 C C . CYS A 1 255 ? 0.448 -5.835 -9.400 1.00 80.19 255 CYS A C 1
ATOM 1995 O O . CYS A 1 255 ? 0.162 -6.022 -10.584 1.00 80.19 255 CYS A O 1
ATOM 1997 N N . ASP A 1 256 ? 0.921 -6.815 -8.627 1.00 85.06 256 ASP A N 1
ATOM 1998 C CA . ASP A 1 256 ? 1.119 -8.178 -9.103 1.00 85.06 256 ASP A CA 1
ATOM 1999 C C . ASP A 1 256 ? -0.211 -8.944 -9.062 1.00 85.06 256 ASP A C 1
ATOM 2001 O O . ASP A 1 256 ? -0.732 -9.276 -7.993 1.00 85.06 256 ASP A O 1
ATOM 2005 N N . ILE A 1 257 ? -0.763 -9.274 -10.236 1.00 87.12 257 ILE A N 1
ATOM 2006 C CA . ILE A 1 257 ? -2.000 -10.061 -10.336 1.00 87.12 257 ILE A CA 1
ATOM 2007 C C . ILE A 1 257 ? -1.786 -11.428 -9.677 1.00 87.12 257 ILE A C 1
ATOM 2009 O O . ILE A 1 257 ? -0.936 -12.219 -10.090 1.00 87.12 257 ILE A O 1
ATOM 2013 N N . ARG A 1 258 ? -2.600 -11.721 -8.659 1.00 89.88 258 ARG A N 1
ATOM 2014 C CA . ARG A 1 258 ? -2.480 -12.886 -7.777 1.00 89.88 258 ARG A CA 1
ATOM 2015 C C . ARG A 1 258 ? -1.067 -12.999 -7.192 1.00 89.88 258 ARG A C 1
ATOM 2017 O O . ARG A 1 258 ? -0.540 -14.113 -7.099 1.00 89.88 258 ARG A O 1
ATOM 2024 N N . GLY A 1 259 ? -0.478 -11.868 -6.801 1.00 91.75 259 GLY A N 1
ATOM 2025 C CA . GLY A 1 259 ? 0.861 -11.730 -6.225 1.00 91.75 259 GLY A CA 1
ATOM 2026 C C . GLY A 1 259 ? 0.913 -11.917 -4.708 1.00 91.75 259 GLY A C 1
ATOM 2027 O O . GLY A 1 259 ? 0.346 -12.871 -4.170 1.00 91.75 259 GLY A O 1
ATOM 2028 N N . SER A 1 260 ? 1.592 -11.022 -3.985 1.00 94.38 260 SER A N 1
ATOM 2029 C CA . SER A 1 260 ? 1.747 -11.149 -2.525 1.00 94.38 260 SER A CA 1
ATOM 2030 C C . SER A 1 260 ? 0.405 -11.154 -1.780 1.00 94.38 260 SER A C 1
ATOM 2032 O O . SER A 1 260 ? 0.279 -11.829 -0.755 1.00 94.38 260 SER A O 1
ATOM 2034 N N . ILE A 1 261 ? -0.601 -10.460 -2.316 1.00 94.81 261 ILE A N 1
ATOM 2035 C CA . ILE A 1 261 ? -1.995 -10.514 -1.881 1.00 94.81 261 ILE A CA 1
ATOM 2036 C C . ILE A 1 261 ? -2.792 -11.241 -2.968 1.00 94.81 261 ILE A C 1
ATOM 2038 O O . ILE A 1 261 ? -3.112 -10.690 -4.016 1.00 94.81 261 ILE A O 1
ATOM 2042 N N . GLU A 1 262 ? -3.122 -12.509 -2.729 1.00 94.12 262 GLU A N 1
ATOM 2043 C CA . GLU A 1 262 ? -3.651 -13.404 -3.772 1.00 94.12 262 GLU A CA 1
ATOM 2044 C C . GLU A 1 262 ? -4.986 -12.950 -4.376 1.00 94.12 262 GLU A C 1
ATOM 2046 O O . GLU A 1 262 ? -5.270 -13.236 -5.540 1.00 94.12 262 GLU A O 1
ATOM 2051 N N . ILE A 1 263 ? -5.801 -12.245 -3.590 1.00 91.06 263 ILE A N 1
ATOM 2052 C CA . ILE A 1 263 ? -7.151 -11.837 -3.982 1.00 91.06 263 ILE A CA 1
ATOM 2053 C C . ILE A 1 263 ? -7.158 -10.778 -5.091 1.00 91.06 263 ILE A C 1
ATOM 2055 O O . ILE A 1 263 ? -8.162 -10.643 -5.790 1.00 91.06 263 ILE A O 1
ATOM 2059 N N . VAL A 1 264 ? -6.052 -10.043 -5.252 1.00 90.25 264 VAL A N 1
ATOM 2060 C CA . VAL A 1 264 ? -5.893 -8.998 -6.267 1.00 90.25 264 VAL A CA 1
ATOM 2061 C C . VAL A 1 264 ? -5.805 -9.677 -7.630 1.00 90.25 264 VAL A C 1
ATOM 2063 O O . VAL A 1 264 ? -4.755 -10.153 -8.045 1.00 90.25 264 VAL A O 1
ATOM 2066 N N . ASN A 1 265 ? -6.939 -9.802 -8.314 1.00 88.88 265 ASN A N 1
ATOM 2067 C CA . ASN A 1 265 ? -7.069 -10.572 -9.554 1.00 88.88 265 ASN A CA 1
ATOM 2068 C C . ASN A 1 265 ? -7.149 -9.702 -10.819 1.00 88.88 265 ASN A C 1
ATOM 2070 O O . ASN A 1 265 ? -7.188 -10.248 -11.920 1.00 88.88 265 ASN A O 1
ATOM 2074 N N . GLN A 1 266 ? -7.164 -8.381 -10.660 1.00 88.19 266 GLN A N 1
ATOM 2075 C CA . GLN A 1 266 ? -7.226 -7.397 -11.732 1.00 88.19 266 GLN A CA 1
ATOM 2076 C C . GLN A 1 266 ? -6.465 -6.132 -11.330 1.00 88.19 266 GLN A C 1
ATOM 2078 O O . GLN A 1 266 ? -6.246 -5.879 -10.145 1.00 88.19 266 GLN A O 1
ATOM 2083 N N . THR A 1 267 ? -6.093 -5.330 -12.322 1.00 88.00 267 THR A N 1
ATOM 2084 C CA . THR A 1 267 ? -5.544 -3.987 -12.128 1.00 88.00 267 THR A CA 1
ATOM 2085 C C . THR A 1 267 ? -6.647 -2.937 -12.254 1.00 88.00 267 THR A C 1
ATOM 2087 O O . THR A 1 267 ? -7.679 -3.166 -12.890 1.00 88.00 267 THR A O 1
ATOM 2090 N N . THR A 1 268 ? -6.441 -1.781 -11.628 1.00 88.88 268 THR A N 1
ATOM 2091 C CA . THR A 1 268 ? -7.317 -0.611 -11.754 1.00 88.88 268 THR A CA 1
ATOM 2092 C C . THR A 1 268 ? -6.719 0.423 -12.699 1.00 88.88 268 THR A C 1
ATOM 2094 O O . THR A 1 268 ? -5.523 0.412 -12.996 1.00 88.88 268 THR A O 1
ATOM 2097 N N . SER A 1 269 ? -7.567 1.323 -13.190 1.00 87.00 269 SER A N 1
ATOM 2098 C CA . SER A 1 269 ? -7.166 2.485 -13.987 1.00 87.00 269 SER A CA 1
ATOM 2099 C C . SER A 1 269 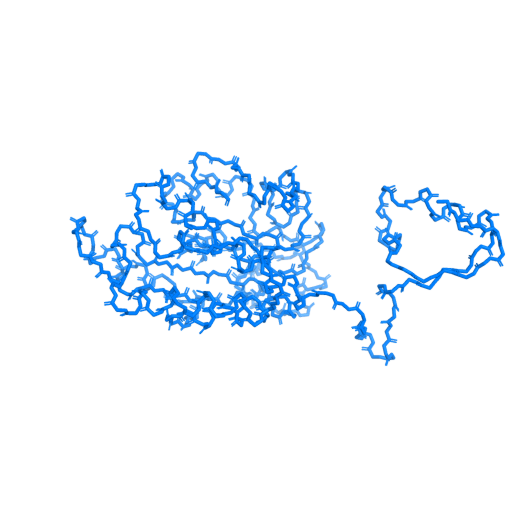? -7.420 3.764 -13.196 1.00 87.00 269 SER A C 1
ATOM 2101 O O . SER A 1 269 ? -8.156 3.754 -12.214 1.00 87.00 269 SER A O 1
ATOM 2103 N N . PHE A 1 270 ? -6.850 4.891 -13.621 1.00 83.50 270 PHE A N 1
ATOM 2104 C CA . PHE A 1 270 ? -7.122 6.176 -12.966 1.00 83.50 270 PHE A CA 1
ATOM 2105 C C . PHE A 1 270 ? -8.612 6.572 -13.040 1.00 83.50 270 PHE A C 1
ATOM 2107 O O . PHE A 1 270 ? -9.115 7.191 -12.107 1.00 83.50 270 PHE A O 1
ATOM 2114 N N . ASP A 1 271 ? -9.331 6.157 -14.091 1.00 84.12 271 ASP A N 1
ATOM 2115 C CA . ASP A 1 271 ? -10.779 6.379 -14.244 1.00 84.12 271 ASP A CA 1
ATOM 2116 C C . ASP A 1 271 ? -11.628 5.452 -13.357 1.00 84.12 271 ASP A C 1
ATOM 2118 O O . ASP A 1 271 ? -12.735 5.803 -12.945 1.00 84.12 271 ASP A O 1
ATOM 2122 N N . SER A 1 272 ? -11.114 4.259 -13.043 1.00 86.94 272 SER A N 1
ATOM 2123 C CA . SER A 1 272 ? -11.757 3.288 -12.155 1.00 86.94 272 SER A CA 1
ATOM 2124 C C . SER A 1 272 ? -10.755 2.793 -11.103 1.00 86.94 272 SER A C 1
ATOM 2126 O O . SER A 1 272 ? -10.286 1.655 -11.178 1.00 86.94 272 SER A O 1
ATOM 2128 N N . PRO A 1 273 ? -10.387 3.653 -10.128 1.00 86.44 273 PRO A N 1
ATOM 2129 C CA . PRO A 1 273 ? -9.244 3.416 -9.241 1.00 86.44 273 PRO A CA 1
ATOM 2130 C C . PRO A 1 273 ? -9.498 2.357 -8.166 1.00 86.44 273 PRO A C 1
ATOM 2132 O O . PRO A 1 273 ? -8.559 1.932 -7.498 1.00 86.44 273 PRO A O 1
ATOM 2135 N N . PHE A 1 274 ? -10.746 1.910 -8.008 1.00 89.88 274 PHE A N 1
ATOM 2136 C CA . PHE A 1 274 ? -11.149 0.939 -6.996 1.00 89.88 274 PHE A CA 1
ATOM 2137 C C . PHE A 1 274 ? -12.006 -0.157 -7.610 1.00 89.88 274 PHE A C 1
ATOM 2139 O O . PHE A 1 274 ? -12.879 0.115 -8.436 1.00 89.88 274 PHE A O 1
ATOM 2146 N N . PHE A 1 275 ? -11.828 -1.381 -7.129 1.00 88.44 275 PHE A N 1
ATOM 2147 C CA . PHE A 1 275 ? -12.711 -2.493 -7.444 1.00 88.44 275 PHE A CA 1
ATOM 2148 C C . PHE A 1 275 ? -13.009 -3.280 -6.180 1.00 88.44 275 PHE A C 1
ATOM 2150 O O . PHE A 1 275 ? -12.190 -3.405 -5.280 1.00 88.44 275 PHE A O 1
ATOM 2157 N N . ARG A 1 276 ? -14.214 -3.830 -6.107 1.00 83.00 276 ARG A N 1
ATOM 2158 C CA . ARG A 1 276 ? -14.650 -4.569 -4.932 1.00 83.00 276 ARG A CA 1
ATOM 2159 C C . ARG A 1 276 ? -14.282 -6.036 -5.099 1.00 83.00 276 ARG A C 1
ATOM 2161 O O . ARG A 1 276 ? -14.885 -6.724 -5.917 1.00 83.00 276 ARG A O 1
ATOM 2168 N N . CYS A 1 277 ? -13.334 -6.524 -4.303 1.00 66.94 277 CYS A N 1
ATOM 2169 C CA . CYS A 1 277 ? -12.979 -7.944 -4.308 1.00 66.94 277 CYS A CA 1
ATOM 2170 C C . CYS A 1 277 ? -14.101 -8.802 -3.688 1.00 66.94 277 CYS A C 1
ATOM 2172 O O . CYS A 1 277 ? -14.387 -9.889 -4.182 1.00 66.94 277 CYS A O 1
ATOM 2174 N N . TRP A 1 278 ? -14.716 -8.331 -2.589 1.00 62.41 278 TRP A N 1
ATOM 2175 C CA . TRP A 1 278 ? -15.712 -9.047 -1.765 1.00 62.41 278 TRP A CA 1
ATOM 2176 C C . TRP A 1 278 ? -16.783 -8.089 -1.226 1.00 62.41 278 TRP A C 1
ATOM 2178 O O . TRP A 1 278 ? -16.581 -6.876 -1.193 1.00 62.41 278 TRP A O 1
ATOM 2188 N N . PHE A 1 279 ? -17.895 -8.605 -0.683 1.00 54.47 279 PHE A N 1
ATOM 2189 C CA . PHE A 1 279 ? -18.922 -7.770 -0.033 1.00 54.47 279 PHE A CA 1
ATOM 2190 C C . PHE A 1 279 ? -18.364 -6.819 1.054 1.00 54.47 279 PHE A C 1
ATOM 2192 O O . PHE A 1 279 ? -19.006 -5.819 1.368 1.00 54.47 279 PHE A O 1
ATOM 2199 N N . HIS A 1 280 ? -17.156 -7.033 1.579 1.00 54.19 280 HIS A N 1
ATOM 2200 C CA . HIS A 1 280 ? -16.595 -6.181 2.630 1.00 54.19 280 HIS A CA 1
ATOM 2201 C C . HIS A 1 280 ? -15.292 -5.432 2.284 1.00 54.19 280 HIS A C 1
ATOM 2203 O O . HIS A 1 280 ? -14.880 -4.600 3.091 1.00 54.19 280 HIS A O 1
ATOM 2209 N N . LEU A 1 281 ? -14.700 -5.626 1.096 1.00 56.44 281 LEU A N 1
ATOM 2210 C CA . LEU A 1 281 ? -13.368 -5.097 0.750 1.00 56.44 281 LEU A CA 1
ATOM 2211 C C . LEU A 1 281 ? -13.384 -4.295 -0.556 1.00 56.44 281 LEU A C 1
ATOM 2213 O O . LEU A 1 281 ? -13.892 -4.795 -1.564 1.00 56.44 281 LEU A O 1
ATOM 2217 N N . ILE A 1 282 ? -12.822 -3.084 -0.512 1.00 53.03 282 ILE A N 1
ATOM 2218 C CA . ILE A 1 282 ? -12.544 -2.214 -1.669 1.00 53.03 282 ILE A CA 1
ATOM 2219 C C . ILE A 1 282 ? -11.031 -2.103 -1.878 1.00 53.03 282 ILE A C 1
ATOM 2221 O O . ILE A 1 282 ? -10.295 -2.168 -0.866 1.00 53.03 282 ILE A O 1
#

Organism: NCBI:txid132261

Sequence (282 aa):
MVLPDRAYAFFSHTHKAQKENMPLLDEILAKRVSLFDYERFDGGQKNRIIAFGKFAGLAAMIDILSGLGKRYLNLGYSTPFLSLGSAYMYTSVASAKSAVISVAEEIATHGLPSGICPIVFSFTGAGNASVAAQDIFKLLPHRMVEPNKLLDLFEKGITRHKASLNRVFQVYGCIITSKDMVAHKDATKAFDKGDYYAHPENYNPIFHEKIAPYVSVIVNCMYWEKHFPRLLSTLQLQDLARKGSPIVAISDLTCDIRGSIEIVNQTTSFDSPFFRCWFHLI

Foldseek 3Di:
DDAAPEEDEEAQVPPVPPVVSVVVVVVCVVRVYHYHHLQPDDPVPPDRPDDCLLVLLLQLLLQVLLVVCVLVVVVVFHALSVQGDHPVVDPDSVRSLVSLLVSQVCCVVAAGFLVLPPAEEEQEDDDNSSVNNVVSVVSHPEEEDELQCLVVRVVVSVVPDPPDRGHDHHYYYYYHYPQNFKAFCPPVDHDDPVCCVVCQVRIDTCCLPRPQQRHQEYEYSDDFDPRHAASADPVSVVVSVVVVRNHQEYRHSVLDQCTSHNLNNDQADSVGHDDASDPRYD

pLDDT: mean 90.38, std 10.58, range [46.75, 98.56]

InterPro domains:
  IPR007698 Alanine dehydrogenase/pyridine nucleotide transhydrogenase, NAD(H)-binding domain [SM01002] (99-277)
  IPR051168 Alpha-aminoadipic semialdehyde synthase [PTHR11133] (3-276)

Secondary structure (DSSP, 8-state):
-PPTT-EEEE----TT--GGGHHHHHHHHHTT-EEEEGGG-B-SSS-BSS--HHHHHHHHHHHHHHHHHHHHHHTT---GGGGPPPGGG-SSHHHHHHHHHHHHHHHHHH-EEGGGPSEEEEEE-SSHHHHHHHHHHTTSS-EEE-GGGHHHHHHHHHTT-SS-S-EE--EEEEEE-HHHHEEESSTTSPP-HHHHHH-GGGEEE-HHHHTGGG-SEEEE-----TTSPPSB-HHHHHHHHHTT----EEEETT--TTSSBTT--S---SSS----SBTTB-